Protein AF-U6MBN1-F1 (afdb_monomer_lite)

Structure (mmCIF, N/CA/C/O backbone):
data_AF-U6MBN1-F1
#
_entry.id   AF-U6MBN1-F1
#
loop_
_atom_site.group_PDB
_atom_site.id
_atom_site.type_symbol
_atom_site.label_atom_id
_atom_site.label_alt_id
_atom_site.label_comp_id
_atom_site.label_asym_id
_atom_site.label_entity_id
_atom_site.label_seq_id
_atom_site.pdbx_PDB_ins_code
_atom_site.Cartn_x
_atom_site.Cartn_y
_atom_site.Cartn_z
_atom_site.occupancy
_atom_site.B_iso_or_equiv
_atom_site.auth_seq_id
_atom_site.auth_comp_id
_atom_site.auth_asym_id
_atom_site.auth_atom_id
_atom_site.pdbx_PDB_model_num
ATOM 1 N N . MET A 1 1 ? 5.821 1.221 -15.093 1.00 58.50 1 MET A N 1
ATOM 2 C CA . MET A 1 1 ? 7.217 1.479 -14.683 1.00 58.50 1 MET A CA 1
ATOM 3 C C . MET A 1 1 ? 7.482 2.952 -14.964 1.00 58.50 1 MET A C 1
ATOM 5 O O . MET A 1 1 ? 7.673 3.309 -16.115 1.00 58.50 1 MET A O 1
ATOM 9 N N . CYS A 1 2 ? 7.311 3.817 -13.961 1.00 78.69 2 CYS A N 1
ATOM 10 C CA . CYS A 1 2 ? 7.185 5.271 -14.173 1.00 78.69 2 CYS A CA 1
ATOM 11 C C . CYS A 1 2 ? 8.281 6.089 -13.475 1.00 78.69 2 CYS A C 1
ATOM 13 O O . CYS A 1 2 ? 8.179 7.307 -13.409 1.00 78.69 2 CYS A O 1
ATOM 15 N N . GLU A 1 3 ? 9.301 5.430 -12.926 1.00 83.81 3 GLU A N 1
ATOM 16 C CA . GLU A 1 3 ? 10.424 6.096 -12.270 1.00 83.81 3 GLU A CA 1
ATOM 17 C C . GLU A 1 3 ? 11.498 6.440 -13.320 1.00 83.81 3 GLU A C 1
ATOM 19 O O . GLU A 1 3 ? 12.069 5.518 -13.915 1.00 83.81 3 GLU A O 1
ATOM 24 N N . PRO A 1 4 ? 11.793 7.734 -13.562 1.00 83.00 4 PRO A N 1
ATOM 25 C CA . PRO A 1 4 ? 12.754 8.153 -14.584 1.00 83.00 4 PRO A CA 1
ATOM 26 C C . PRO A 1 4 ? 14.152 7.560 -14.390 1.00 83.00 4 PRO A C 1
ATOM 28 O O . PRO A 1 4 ? 14.862 7.334 -15.368 1.00 83.00 4 PRO A O 1
ATOM 31 N N . ARG A 1 5 ? 14.538 7.275 -13.141 1.00 82.00 5 ARG A N 1
ATOM 32 C CA . ARG A 1 5 ? 15.882 6.795 -12.794 1.00 82.00 5 ARG A CA 1
ATOM 33 C C . ARG A 1 5 ? 16.148 5.326 -13.139 1.00 82.00 5 ARG A C 1
ATOM 35 O O . ARG A 1 5 ? 17.307 4.919 -13.175 1.00 82.00 5 ARG A O 1
ATOM 42 N N . PHE A 1 6 ? 15.113 4.540 -13.456 1.00 84.25 6 PHE A N 1
ATOM 43 C CA . PHE A 1 6 ? 15.335 3.244 -14.113 1.00 84.25 6 PHE A CA 1
ATOM 44 C C . PHE A 1 6 ? 15.834 3.452 -15.546 1.00 84.25 6 PHE A C 1
ATOM 46 O O . PHE A 1 6 ? 16.833 2.868 -15.936 1.00 84.25 6 PHE A O 1
ATOM 53 N N . GLY A 1 7 ? 15.236 4.385 -16.295 1.00 78.94 7 GLY A N 1
ATOM 54 C CA . GLY A 1 7 ? 15.655 4.685 -17.670 1.00 78.94 7 GLY A CA 1
ATOM 55 C C . GLY A 1 7 ? 17.049 5.316 -17.790 1.00 78.94 7 GLY A C 1
ATOM 56 O O . GLY A 1 7 ? 17.665 5.230 -18.849 1.00 78.94 7 GLY A O 1
ATOM 57 N N . THR A 1 8 ? 17.564 5.934 -16.721 1.00 81.12 8 THR A N 1
ATOM 58 C CA . THR A 1 8 ? 18.944 6.450 -16.667 1.00 81.12 8 THR A CA 1
ATOM 59 C C . THR A 1 8 ? 19.965 5.405 -16.208 1.00 81.12 8 THR A C 1
ATOM 61 O O . THR A 1 8 ? 21.156 5.710 -16.175 1.00 81.12 8 THR A O 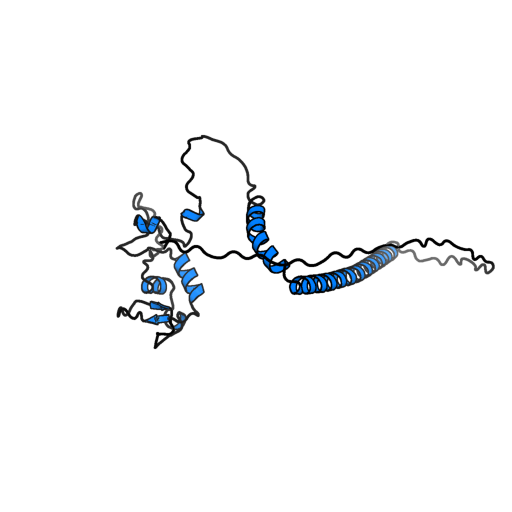1
ATOM 64 N N . GLY A 1 9 ? 19.524 4.194 -15.847 1.00 81.94 9 GLY A N 1
ATOM 65 C CA . GLY A 1 9 ? 20.375 3.118 -15.336 1.00 81.94 9 GLY A CA 1
ATOM 66 C C . GLY A 1 9 ? 20.891 3.342 -13.911 1.00 81.94 9 GLY A C 1
ATOM 67 O O . GLY A 1 9 ? 21.730 2.590 -13.430 1.00 81.94 9 GLY A O 1
ATOM 68 N N . GLU A 1 10 ? 20.413 4.373 -13.212 1.00 83.69 10 GLU A N 1
ATOM 69 C CA . GLU A 1 10 ? 20.908 4.728 -11.878 1.00 83.69 10 GLU A CA 1
ATOM 70 C C . GLU A 1 10 ? 20.421 3.764 -10.789 1.00 83.69 10 GLU A C 1
ATOM 72 O O . GLU A 1 10 ? 21.106 3.532 -9.792 1.00 83.69 10 GLU A O 1
ATOM 77 N N . TYR A 1 11 ? 19.246 3.175 -11.000 1.00 86.31 11 TYR A N 1
ATOM 78 C CA . TYR A 1 11 ? 18.718 2.081 -10.189 1.00 86.31 11 TYR A CA 1
ATOM 79 C C . TYR A 1 11 ? 18.831 0.736 -10.902 1.00 86.31 11 TYR A C 1
ATOM 81 O O . TYR A 1 11 ? 18.017 -0.152 -10.658 1.00 86.31 11 TYR A O 1
ATOM 89 N N . GLU A 1 12 ? 19.803 0.574 -11.798 1.00 86.44 12 GLU A N 1
ATOM 90 C CA . GLU A 1 12 ? 20.011 -0.677 -12.517 1.00 86.44 12 GLU A CA 1
ATOM 91 C C . GLU A 1 12 ? 21.413 -1.234 -12.284 1.00 86.44 12 GLU A C 1
ATOM 93 O O . GLU A 1 12 ? 22.420 -0.534 -12.347 1.00 86.44 12 GLU A O 1
ATOM 98 N N . SER A 1 13 ? 21.481 -2.540 -12.049 1.00 83.50 13 SER A N 1
ATOM 99 C CA . SER A 1 13 ? 22.721 -3.302 -12.008 1.00 83.50 13 SER A CA 1
ATOM 100 C C . SER A 1 13 ? 22.564 -4.492 -12.943 1.00 83.50 13 SER A C 1
ATOM 102 O O . SER A 1 13 ? 21.593 -5.243 -12.874 1.00 83.50 13 SER A O 1
ATOM 104 N N . LYS A 1 14 ? 23.490 -4.623 -13.901 1.00 83.62 14 LYS A N 1
ATOM 105 C CA . LYS A 1 14 ? 23.482 -5.694 -14.919 1.00 83.62 14 LYS A CA 1
ATOM 106 C C . LYS A 1 14 ? 22.140 -5.815 -15.672 1.00 83.62 14 LYS A C 1
ATOM 108 O O . LYS A 1 14 ? 21.725 -6.918 -16.021 1.00 83.62 14 LYS A O 1
ATOM 113 N N . GLY A 1 15 ? 21.464 -4.686 -15.907 1.00 82.88 15 GLY A N 1
ATOM 114 C CA . GLY A 1 15 ? 20.160 -4.632 -16.579 1.00 82.88 15 GLY A CA 1
ATOM 115 C C . GLY A 1 15 ? 18.976 -5.101 -15.725 1.00 82.88 15 GLY A C 1
ATOM 116 O O . GLY A 1 15 ? 17.903 -5.356 -16.266 1.00 82.88 15 GLY A O 1
ATOM 117 N N . LYS A 1 16 ? 19.156 -5.248 -14.406 1.00 86.94 16 LYS A N 1
ATOM 118 C CA . LYS A 1 16 ? 18.086 -5.524 -13.443 1.00 86.94 16 LYS A CA 1
ATOM 119 C C . LYS A 1 16 ? 17.889 -4.331 -12.521 1.00 86.94 16 LYS A C 1
ATOM 121 O O . LYS A 1 16 ? 18.856 -3.726 -12.065 1.00 86.94 16 LYS A O 1
ATOM 126 N N . ALA A 1 17 ? 16.632 -4.033 -12.214 1.00 89.38 17 ALA A N 1
ATOM 127 C CA . ALA A 1 17 ? 16.272 -3.005 -11.250 1.00 89.38 17 ALA A CA 1
ATOM 128 C C . ALA A 1 17 ? 16.772 -3.373 -9.842 1.00 89.38 17 ALA A C 1
ATOM 130 O O . ALA A 1 17 ? 16.553 -4.493 -9.373 1.00 89.38 17 ALA A O 1
ATOM 131 N N . VAL A 1 18 ? 17.417 -2.420 -9.171 1.00 91.75 18 VAL A N 1
ATOM 132 C CA . VAL A 1 18 ? 17.982 -2.565 -7.828 1.00 91.75 18 VAL A CA 1
ATOM 133 C C . VAL A 1 18 ? 17.003 -2.016 -6.794 1.00 91.75 18 VAL A C 1
ATOM 135 O O . VAL A 1 18 ? 16.705 -0.819 -6.780 1.00 91.75 18 VAL A O 1
ATOM 138 N N . LEU A 1 19 ? 16.511 -2.876 -5.905 1.00 92.38 19 LEU A N 1
ATOM 139 C CA . LEU A 1 19 ? 15.592 -2.508 -4.825 1.00 92.38 19 LEU A CA 1
ATOM 140 C C . LEU A 1 19 ? 16.317 -2.456 -3.483 1.00 92.38 19 LEU A C 1
ATOM 142 O O . LEU A 1 19 ? 17.226 -3.242 -3.230 1.00 92.38 19 LEU A O 1
ATOM 146 N N . CYS A 1 20 ? 15.908 -1.542 -2.605 1.00 92.69 20 CYS A N 1
ATOM 147 C CA . CYS A 1 20 ? 16.435 -1.510 -1.244 1.00 92.69 20 CYS A CA 1
ATOM 148 C C . CYS A 1 20 ? 15.901 -2.700 -0.417 1.00 92.69 20 CYS A C 1
ATOM 150 O O . CYS A 1 20 ? 14.724 -3.049 -0.569 1.00 92.69 20 CYS A O 1
ATOM 152 N N . PRO A 1 21 ? 16.698 -3.267 0.512 1.00 93.25 21 PRO A N 1
ATOM 153 C CA . PRO A 1 21 ? 16.268 -4.377 1.370 1.00 93.25 21 PRO A CA 1
ATOM 154 C C . PRO A 1 21 ? 14.959 -4.105 2.124 1.00 93.25 21 PRO A C 1
ATOM 156 O O . PRO A 1 21 ? 14.056 -4.937 2.115 1.00 93.25 21 PRO A O 1
ATOM 159 N N . GLU A 1 22 ? 14.797 -2.900 2.680 1.00 93.12 22 GLU A N 1
ATOM 160 C CA . GLU A 1 22 ? 13.578 -2.505 3.403 1.00 93.12 22 GLU A CA 1
ATOM 161 C C . GLU A 1 22 ? 12.317 -2.538 2.526 1.00 93.12 22 GLU A C 1
ATOM 163 O O . GLU A 1 22 ? 11.223 -2.854 2.998 1.00 93.12 22 GLU A O 1
ATOM 168 N N . LEU A 1 23 ? 12.444 -2.184 1.242 1.00 93.81 23 LEU A N 1
ATOM 169 C CA . LEU A 1 23 ? 11.320 -2.236 0.308 1.00 93.81 23 LEU A CA 1
ATOM 170 C C . LEU A 1 23 ? 10.947 -3.688 0.012 1.00 93.81 23 LEU A C 1
ATOM 172 O O . LEU A 1 23 ? 9.763 -4.019 -0.015 1.00 93.81 23 LEU A O 1
ATOM 176 N N . CYS A 1 24 ? 11.948 -4.546 -0.177 1.00 94.69 24 CYS A N 1
ATOM 177 C CA . CYS A 1 24 ? 11.743 -5.975 -0.381 1.00 94.69 24 CYS A CA 1
ATOM 178 C C . CYS A 1 24 ? 11.052 -6.633 0.808 1.00 94.69 24 CYS A C 1
ATOM 180 O O . CYS A 1 24 ? 10.117 -7.407 0.615 1.00 94.69 24 CYS A O 1
ATOM 182 N N . GLU A 1 25 ? 11.446 -6.280 2.028 1.00 95.62 25 GLU A N 1
ATOM 183 C CA . GLU A 1 25 ? 10.795 -6.765 3.241 1.00 95.62 25 GLU A CA 1
ATOM 184 C C . GLU A 1 25 ? 9.329 -6.323 3.318 1.00 95.62 25 GLU A C 1
ATOM 186 O O . GLU A 1 25 ? 8.441 -7.148 3.546 1.00 95.62 25 GLU A O 1
ATOM 191 N N . LYS A 1 26 ? 9.047 -5.036 3.078 1.00 96.38 26 LYS A N 1
ATOM 192 C CA . LYS A 1 26 ? 7.670 -4.516 3.055 1.00 96.38 26 LYS A CA 1
ATOM 193 C C . LYS A 1 26 ? 6.824 -5.216 1.996 1.00 96.38 26 LYS A C 1
ATOM 195 O O . LYS A 1 26 ? 5.688 -5.595 2.277 1.00 96.38 26 LYS A O 1
ATOM 200 N N . TRP A 1 27 ? 7.378 -5.410 0.802 1.00 95.25 27 TRP A N 1
ATOM 201 C CA . TRP A 1 27 ? 6.680 -6.064 -0.296 1.00 95.25 27 TRP A CA 1
ATOM 202 C C . TRP A 1 27 ? 6.409 -7.543 0.001 1.00 95.25 27 TRP A C 1
ATOM 204 O O . TRP A 1 27 ? 5.272 -7.994 -0.126 1.00 95.25 27 TRP A O 1
ATOM 214 N N . PHE A 1 28 ? 7.410 -8.278 0.486 1.00 95.81 28 PHE A N 1
ATOM 215 C CA . PHE A 1 28 ? 7.247 -9.668 0.904 1.00 95.81 28 PHE A CA 1
ATOM 216 C C . PHE A 1 28 ? 6.185 -9.803 1.999 1.00 95.81 28 PHE A C 1
ATOM 218 O O . PHE A 1 28 ? 5.279 -10.622 1.880 1.00 95.81 28 PHE A O 1
ATOM 225 N N . ASN A 1 29 ? 6.235 -8.959 3.034 1.00 96.62 29 ASN A N 1
ATOM 226 C CA . ASN A 1 29 ? 5.265 -8.991 4.127 1.00 96.62 29 ASN A CA 1
ATOM 227 C C . ASN A 1 29 ? 3.833 -8.693 3.671 1.00 96.62 29 ASN A C 1
ATOM 229 O O . ASN A 1 29 ? 2.898 -9.286 4.211 1.00 96.62 29 ASN A O 1
ATOM 233 N N . ALA A 1 30 ? 3.660 -7.809 2.685 1.00 96.12 30 ALA A N 1
ATOM 234 C CA . ALA A 1 30 ? 2.357 -7.522 2.094 1.00 96.12 30 ALA A CA 1
ATOM 235 C C . ALA A 1 30 ? 1.817 -8.705 1.271 1.00 96.12 30 ALA A C 1
ATOM 237 O O . ALA A 1 30 ? 0.617 -8.956 1.285 1.00 96.12 30 ALA A O 1
ATOM 238 N N . CYS A 1 31 ? 2.693 -9.450 0.589 1.00 95.19 31 CYS A N 1
ATOM 239 C CA . CYS A 1 31 ? 2.311 -10.517 -0.341 1.00 95.19 31 CYS A CA 1
ATOM 240 C C . CYS A 1 31 ? 2.476 -11.944 0.212 1.00 95.19 31 CYS A C 1
ATOM 242 O O . CYS A 1 31 ? 2.214 -12.906 -0.501 1.00 95.19 31 CYS A O 1
ATOM 244 N N . LYS A 1 32 ? 2.911 -12.132 1.461 1.00 95.31 32 LYS A N 1
ATOM 245 C CA . LYS A 1 32 ? 3.247 -13.459 2.020 1.00 95.31 32 LYS A CA 1
ATOM 246 C C . LYS A 1 32 ? 2.090 -14.470 2.042 1.00 95.31 32 LYS A C 1
ATOM 248 O O . LYS A 1 32 ? 2.335 -15.678 2.037 1.00 95.31 32 LYS A O 1
ATOM 253 N N . GLU A 1 33 ? 0.851 -13.983 2.092 1.00 95.44 33 GLU A N 1
ATOM 254 C CA . GLU A 1 33 ? -0.362 -14.813 2.070 1.00 95.44 33 GLU A CA 1
ATOM 255 C C . GLU A 1 33 ? -0.905 -15.031 0.649 1.00 95.44 33 GLU A C 1
ATOM 257 O O . GLU A 1 33 ? -1.804 -15.850 0.460 1.00 95.44 33 GLU A O 1
ATOM 262 N N . GLU A 1 34 ? -0.353 -14.333 -0.347 1.00 95.12 34 GLU A N 1
ATOM 263 C CA . GLU A 1 34 ? -0.768 -14.459 -1.741 1.00 95.12 34 GLU A CA 1
ATOM 264 C C . GLU A 1 34 ? -0.257 -15.756 -2.368 1.00 95.12 34 GLU A C 1
ATOM 266 O O . GLU A 1 34 ? 0.755 -16.340 -1.960 1.00 95.12 34 GLU A O 1
ATOM 271 N N . PHE A 1 35 ? -0.977 -16.211 -3.390 1.00 94.75 35 PHE A N 1
ATOM 272 C CA . PHE A 1 35 ? -0.629 -17.411 -4.136 1.00 94.75 35 PHE A CA 1
ATOM 273 C C . PHE A 1 35 ? 0.273 -17.067 -5.322 1.00 94.75 35 PHE A C 1
ATOM 275 O O . PHE A 1 35 ? -0.030 -16.198 -6.140 1.00 94.75 35 PHE A O 1
ATOM 282 N N . VAL A 1 36 ? 1.380 -17.794 -5.434 1.00 92.94 36 VAL A N 1
ATOM 283 C CA . VAL A 1 36 ? 2.354 -17.672 -6.519 1.00 92.94 36 VAL A CA 1
ATOM 284 C C . VAL A 1 36 ? 2.481 -18.988 -7.273 1.00 92.94 36 VAL A C 1
ATOM 286 O O . VAL A 1 36 ? 2.207 -20.067 -6.743 1.00 92.94 36 VAL A O 1
ATOM 289 N N . SER A 1 37 ? 2.899 -18.885 -8.527 1.00 91.00 37 SER A N 1
ATOM 290 C CA . SER A 1 37 ? 3.190 -20.014 -9.403 1.00 91.00 37 SER A CA 1
ATOM 291 C C . SER A 1 37 ? 4.592 -19.869 -9.990 1.00 91.00 37 SER A C 1
ATOM 293 O O . SER A 1 37 ? 5.154 -18.770 -10.051 1.00 91.00 37 SER A O 1
ATOM 295 N N . ALA A 1 38 ? 5.186 -20.993 -10.389 1.00 84.44 38 ALA A N 1
ATOM 296 C CA . ALA A 1 38 ? 6.434 -20.964 -11.138 1.00 84.44 38 ALA A CA 1
ATOM 297 C C . ALA A 1 38 ? 6.190 -20.272 -12.485 1.00 84.44 38 ALA A C 1
ATOM 299 O O . ALA A 1 38 ? 5.204 -20.567 -13.163 1.00 84.44 38 ALA A O 1
ATOM 300 N N . SER A 1 39 ? 7.085 -19.361 -12.868 1.00 78.50 39 SER A N 1
ATOM 301 C CA . SER A 1 39 ? 6.924 -18.595 -14.099 1.00 78.50 39 SER A CA 1
ATOM 302 C C . SER A 1 39 ? 6.829 -19.529 -15.316 1.00 78.50 39 SER A C 1
ATOM 304 O O . SER A 1 39 ? 7.684 -20.409 -15.483 1.00 78.50 39 SER A O 1
ATOM 306 N N . PRO A 1 40 ? 5.854 -19.314 -16.220 1.00 66.81 40 PRO A N 1
ATOM 307 C CA . PRO A 1 40 ? 5.702 -20.114 -17.437 1.00 66.81 40 PRO A CA 1
ATOM 308 C C . PRO A 1 40 ? 6.902 -19.991 -18.390 1.00 66.81 40 PRO A C 1
ATOM 310 O O . PRO A 1 40 ? 7.079 -20.828 -19.271 1.00 66.81 40 PRO A O 1
ATOM 313 N N . SER A 1 41 ? 7.773 -18.997 -18.185 1.00 63.22 41 SER A N 1
ATOM 314 C CA . SER A 1 41 ? 8.981 -18.739 -18.980 1.00 63.22 41 SER A CA 1
ATOM 315 C C . SER A 1 41 ? 10.111 -19.768 -18.784 1.00 63.22 41 SER A C 1
ATOM 317 O O . SER A 1 41 ? 11.220 -19.559 -19.271 1.00 63.22 41 SER A O 1
ATOM 319 N N . GLY A 1 42 ? 9.878 -20.864 -18.051 1.00 58.22 42 GLY A N 1
ATOM 320 C CA . GLY A 1 42 ? 10.815 -21.991 -17.926 1.00 58.22 42 GLY A CA 1
ATOM 321 C C . GLY A 1 42 ? 12.066 -21.716 -17.083 1.00 58.22 42 GLY A C 1
ATOM 322 O O . GLY A 1 42 ? 12.921 -22.587 -16.940 1.00 58.22 42 GLY A O 1
ATOM 323 N N . SER A 1 43 ? 12.183 -20.526 -16.494 1.00 64.38 43 SER A N 1
ATOM 324 C CA . SER A 1 43 ? 13.225 -20.230 -15.514 1.00 64.38 43 SER A CA 1
ATOM 325 C C . SER A 1 43 ? 12.788 -20.781 -14.162 1.00 64.38 43 SER A C 1
ATOM 327 O O . SER A 1 43 ? 11.857 -20.257 -13.558 1.00 64.38 43 SER A O 1
ATOM 329 N N . SER A 1 44 ? 13.481 -21.809 -13.666 1.00 59.66 44 SER A N 1
ATOM 330 C CA . SER A 1 44 ? 13.197 -22.478 -12.382 1.00 59.66 44 SER A CA 1
ATOM 331 C C . SER A 1 44 ? 13.206 -21.553 -11.159 1.00 59.66 44 SER A C 1
ATOM 333 O O . SER A 1 44 ? 12.830 -21.969 -10.070 1.00 59.66 44 SER A O 1
ATOM 335 N N . SER A 1 45 ? 13.673 -20.319 -11.333 1.00 65.88 45 SER A N 1
ATOM 336 C CA . SER A 1 45 ? 13.884 -19.340 -10.270 1.00 65.88 45 SER A CA 1
ATOM 337 C C . SER A 1 45 ? 13.025 -18.086 -10.428 1.00 65.88 45 SER A C 1
ATOM 339 O O . SER A 1 45 ? 13.215 -17.147 -9.667 1.00 65.88 45 SER A O 1
ATOM 341 N N . ALA A 1 46 ? 12.139 -18.027 -11.426 1.00 81.38 46 ALA A N 1
ATOM 342 C CA . ALA A 1 46 ? 11.256 -16.886 -11.628 1.00 81.38 46 ALA A CA 1
ATOM 343 C C . ALA A 1 46 ? 9.875 -17.190 -11.037 1.00 81.38 46 ALA A C 1
ATOM 345 O O . ALA A 1 46 ? 9.257 -18.196 -11.394 1.00 81.38 46 ALA A O 1
ATOM 346 N N . LEU A 1 47 ? 9.394 -16.323 -10.147 1.00 86.75 47 LEU A N 1
ATOM 347 C CA . LEU A 1 47 ? 8.048 -16.409 -9.584 1.00 86.75 47 LEU A CA 1
ATOM 348 C C . LEU A 1 47 ? 7.121 -15.412 -10.268 1.00 86.75 47 LEU A C 1
ATOM 350 O O . LEU A 1 47 ? 7.516 -14.292 -10.590 1.00 86.75 47 LEU A O 1
ATOM 354 N N . THR A 1 48 ? 5.873 -15.821 -10.463 1.00 89.94 48 THR A N 1
ATOM 355 C CA . THR A 1 48 ? 4.786 -14.938 -10.890 1.00 89.94 48 THR A CA 1
ATOM 356 C C . THR A 1 48 ? 3.590 -15.137 -9.974 1.00 89.94 48 THR A C 1
ATOM 358 O O . THR A 1 48 ? 3.387 -16.222 -9.419 1.00 89.94 48 THR A O 1
ATOM 361 N N . PHE A 1 49 ? 2.782 -14.093 -9.802 1.00 90.88 49 PHE A N 1
ATOM 362 C CA . PHE A 1 49 ? 1.505 -14.245 -9.113 1.00 90.88 49 PHE A CA 1
ATOM 363 C C . PHE A 1 49 ? 0.631 -15.258 -9.857 1.00 90.88 49 PHE A C 1
ATOM 365 O O . PHE A 1 49 ? 0.745 -15.418 -11.073 1.00 90.88 49 PHE A O 1
ATOM 372 N N . CYS A 1 50 ? -0.159 -16.011 -9.099 1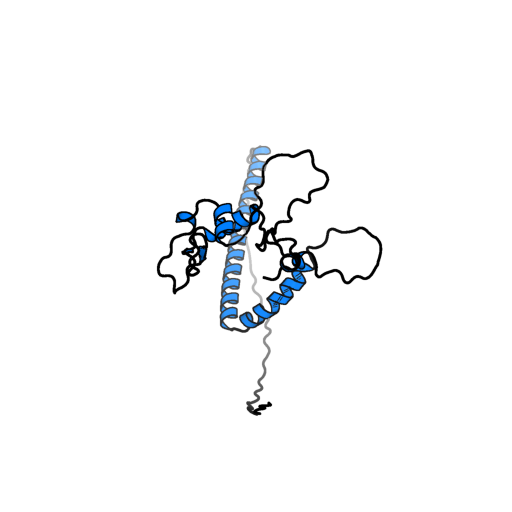.00 91.56 50 CYS A N 1
ATOM 373 C CA . CYS A 1 50 ? -1.071 -16.994 -9.662 1.00 91.56 50 CYS A CA 1
ATOM 374 C C . CYS A 1 50 ? -2.132 -16.276 -10.510 1.00 91.56 50 CYS A C 1
ATOM 376 O O . CYS A 1 50 ? -2.803 -15.371 -10.019 1.00 91.56 50 CYS A O 1
ATOM 378 N N . GLU A 1 51 ? -2.273 -16.685 -11.767 1.00 88.94 51 GLU A N 1
ATOM 379 C CA . GLU A 1 51 ? -3.355 -16.255 -12.656 1.00 88.94 51 GLU A CA 1
ATOM 380 C C . GLU A 1 51 ? -4.349 -17.411 -12.833 1.00 88.94 51 GLU A C 1
ATOM 382 O O . GLU A 1 51 ? -4.033 -18.560 -12.522 1.00 88.94 51 GLU A O 1
ATOM 387 N N . ASP A 1 52 ? -5.532 -17.145 -13.390 1.00 87.69 52 ASP A N 1
ATOM 388 C CA . ASP A 1 52 ? -6.555 -18.180 -13.619 1.00 87.69 52 ASP A CA 1
ATOM 389 C C . ASP A 1 52 ? -6.068 -19.319 -14.540 1.00 87.69 52 ASP A C 1
ATOM 391 O O . ASP A 1 52 ? -6.612 -20.424 -14.529 1.00 87.69 52 ASP A O 1
ATOM 395 N N . SER A 1 53 ? -5.023 -19.070 -15.337 1.00 86.44 53 SER A N 1
ATOM 396 C CA . SER A 1 53 ? -4.369 -20.067 -16.192 1.00 86.44 53 SER A CA 1
ATOM 397 C C . SER A 1 53 ? -3.293 -20.903 -15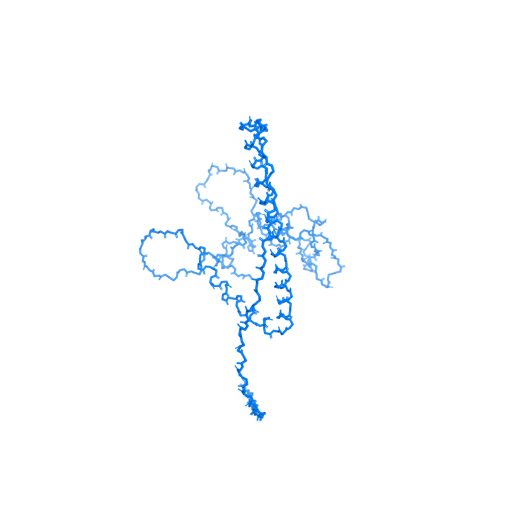.488 1.00 86.44 53 SER A C 1
ATOM 399 O O . SER A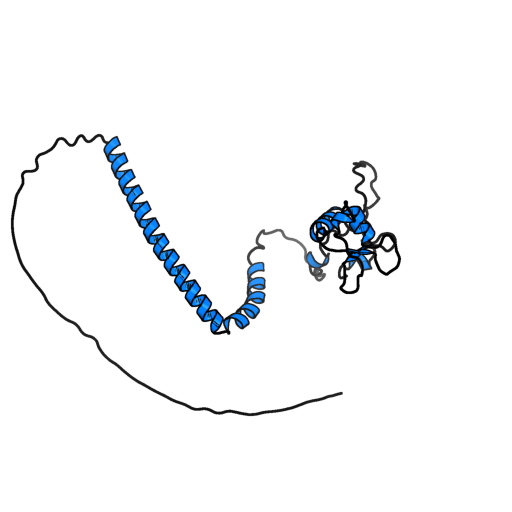 1 53 ? -2.757 -21.836 -16.091 1.00 86.44 53 SER A O 1
ATOM 401 N N . SER A 1 54 ? -2.937 -20.586 -14.243 1.00 88.50 54 SER A N 1
ATOM 402 C CA . SER A 1 54 ? -1.897 -21.299 -13.503 1.00 88.50 54 SER A CA 1
ATOM 403 C C . SER A 1 54 ? -2.434 -22.616 -12.938 1.00 88.50 54 SER A C 1
ATOM 405 O O . SER A 1 54 ? -3.344 -22.649 -12.118 1.00 88.50 54 SER A O 1
ATOM 407 N N . LEU A 1 55 ? -1.830 -23.734 -13.350 1.00 86.50 55 LEU A N 1
ATOM 408 C CA . LEU A 1 55 ? -2.256 -25.076 -12.925 1.00 86.50 55 LEU A CA 1
ATOM 409 C C . LEU A 1 55 ? -1.859 -25.417 -11.481 1.00 86.50 55 LEU A C 1
ATOM 411 O O . LEU A 1 55 ? -2.486 -26.265 -10.851 1.00 86.50 55 LEU A O 1
ATOM 415 N N . ILE A 1 56 ? -0.785 -24.806 -10.974 1.00 89.00 56 ILE A N 1
ATOM 416 C CA . ILE A 1 56 ? -0.229 -25.081 -9.648 1.00 89.00 56 ILE A CA 1
ATOM 417 C C . ILE A 1 56 ? 0.094 -23.751 -8.987 1.00 89.00 56 ILE A C 1
ATOM 419 O O . ILE A 1 56 ? 0.952 -23.009 -9.467 1.00 89.00 56 ILE A O 1
ATOM 423 N N . CYS A 1 57 ? -0.572 -23.486 -7.867 1.00 93.06 57 CYS A N 1
ATOM 424 C CA . CYS A 1 57 ? -0.342 -22.296 -7.069 1.00 93.06 57 CYS A CA 1
ATOM 425 C C . CYS A 1 57 ? -0.121 -22.672 -5.609 1.00 93.06 57 CYS A C 1
ATOM 427 O O . CYS A 1 57 ? -0.865 -23.459 -5.023 1.00 93.06 57 CYS A O 1
ATOM 429 N N . SER A 1 58 ? 0.918 -22.097 -5.024 1.00 93.25 58 SER A N 1
ATOM 430 C CA . SER A 1 58 ? 1.294 -22.284 -3.628 1.00 93.25 58 SER A CA 1
ATOM 431 C C . SER A 1 58 ? 1.398 -20.928 -2.950 1.00 93.25 58 SER A C 1
ATOM 433 O O . SER A 1 58 ? 1.706 -19.926 -3.592 1.00 93.25 58 SER A O 1
ATOM 435 N N . ARG A 1 59 ? 1.128 -20.877 -1.643 1.00 94.69 59 ARG A N 1
ATOM 436 C CA . ARG A 1 59 ? 1.304 -19.638 -0.877 1.00 94.69 59 ARG A CA 1
ATOM 437 C C . ARG A 1 59 ? 2.762 -19.204 -0.901 1.00 94.69 59 ARG A C 1
ATOM 439 O O . ARG A 1 59 ? 3.646 -20.039 -0.711 1.00 94.69 59 ARG A O 1
ATOM 446 N N . LEU A 1 60 ? 2.998 -17.904 -1.051 1.00 93.19 60 LEU A N 1
ATOM 447 C CA . LEU A 1 60 ? 4.345 -17.344 -1.114 1.00 93.19 60 LEU A CA 1
ATOM 448 C C . LEU A 1 60 ? 5.179 -17.710 0.120 1.00 93.19 60 LEU A C 1
ATOM 450 O O . LEU A 1 60 ? 6.308 -18.166 -0.026 1.00 93.19 60 LEU A O 1
ATOM 454 N N . SER A 1 61 ? 4.599 -17.597 1.316 1.00 93.81 61 SER A N 1
ATOM 455 C CA . SER A 1 61 ? 5.235 -17.981 2.587 1.00 93.81 61 SER A CA 1
ATOM 456 C C . SER A 1 61 ? 5.601 -19.466 2.700 1.00 93.81 61 SER A C 1
ATOM 458 O O . SER A 1 61 ? 6.491 -19.819 3.469 1.00 93.81 61 SER A O 1
ATOM 460 N N . ALA A 1 62 ? 4.930 -20.347 1.951 1.00 92.38 62 ALA A N 1
ATOM 461 C CA . ALA A 1 62 ? 5.264 -21.770 1.908 1.00 92.38 62 ALA A CA 1
ATOM 462 C C . ALA A 1 62 ? 6.410 -22.062 0.927 1.00 92.38 62 ALA A C 1
ATOM 464 O O . ALA A 1 62 ? 7.132 -23.043 1.098 1.00 92.38 62 ALA A O 1
ATOM 465 N N . THR A 1 63 ? 6.571 -21.226 -0.102 1.00 89.38 63 THR A N 1
ATOM 466 C CA . THR A 1 63 ? 7.623 -21.364 -1.115 1.00 89.38 63 THR A CA 1
ATOM 467 C C . THR A 1 63 ? 8.915 -20.665 -0.693 1.00 89.38 63 THR A C 1
ATOM 469 O O . THR A 1 63 ? 9.995 -21.209 -0.909 1.00 89.38 63 THR A O 1
ATOM 472 N N . LEU A 1 64 ? 8.818 -19.480 -0.083 1.00 91.56 64 LEU A N 1
ATOM 473 C CA . LEU A 1 64 ? 9.950 -18.645 0.311 1.00 91.56 64 LEU A CA 1
ATOM 474 C C . LEU A 1 64 ? 9.839 -18.195 1.764 1.00 91.56 64 LEU A C 1
ATOM 476 O O . LEU A 1 64 ? 8.804 -17.695 2.196 1.00 91.56 64 LEU A O 1
ATOM 480 N N . GLY A 1 65 ? 10.947 -18.326 2.495 1.00 90.12 65 GLY A N 1
ATOM 481 C CA . GLY A 1 65 ? 11.064 -17.868 3.881 1.00 90.12 65 GLY A CA 1
ATOM 482 C C . GLY A 1 65 ? 11.740 -16.506 4.047 1.00 90.12 65 GLY A C 1
ATOM 483 O O . GLY A 1 65 ? 11.803 -16.011 5.167 1.00 90.12 65 GLY A O 1
ATOM 484 N N . ASP A 1 66 ? 12.264 -15.915 2.969 1.00 93.25 66 ASP A N 1
ATOM 485 C CA . ASP A 1 66 ? 13.080 -14.701 3.037 1.00 93.25 66 ASP A CA 1
ATOM 486 C C . ASP A 1 66 ? 12.717 -13.675 1.950 1.00 93.25 66 ASP A C 1
ATOM 488 O O . ASP A 1 66 ? 12.544 -14.008 0.773 1.00 93.25 66 ASP A O 1
ATOM 492 N N . SER A 1 67 ? 12.669 -12.406 2.352 1.00 94.44 67 SER A N 1
ATOM 493 C CA . SER A 1 67 ? 12.300 -11.261 1.518 1.00 94.44 67 SER A CA 1
ATOM 494 C C . SER A 1 67 ? 13.313 -10.957 0.410 1.00 94.44 67 SER A C 1
ATOM 496 O O . SER A 1 67 ? 12.927 -10.573 -0.698 1.00 94.44 67 SER A O 1
ATOM 498 N N . ILE A 1 68 ? 14.605 -11.186 0.661 1.00 93.38 68 ILE A N 1
ATOM 499 C CA . ILE A 1 68 ? 15.666 -10.960 -0.329 1.00 93.38 68 ILE A CA 1
ATOM 500 C C . ILE A 1 68 ? 15.556 -11.993 -1.448 1.00 93.38 68 ILE A C 1
ATOM 502 O O . ILE A 1 68 ? 15.602 -11.654 -2.635 1.00 93.38 68 ILE A O 1
ATOM 506 N N . SER A 1 69 ? 15.352 -13.259 -1.070 1.00 92.50 69 SER A N 1
ATOM 507 C CA . SER A 1 69 ? 15.123 -14.346 -2.023 1.00 92.50 69 SER A CA 1
ATOM 508 C C . SER A 1 69 ? 13.887 -14.090 -2.891 1.00 92.50 69 SER A C 1
ATOM 510 O O . SER A 1 69 ? 13.946 -14.292 -4.104 1.00 92.50 69 SER A O 1
ATOM 512 N N . PHE A 1 70 ? 12.817 -13.549 -2.302 1.00 93.25 70 PHE A N 1
ATOM 513 C CA . PHE A 1 70 ? 11.604 -13.160 -3.014 1.00 93.25 70 PHE A CA 1
ATOM 514 C C . PHE A 1 70 ? 11.876 -12.102 -4.082 1.00 93.25 70 PHE A C 1
ATOM 516 O O . PHE A 1 70 ? 11.599 -12.344 -5.254 1.00 93.25 70 PHE A O 1
ATOM 523 N N . CYS A 1 71 ? 12.498 -10.978 -3.726 1.00 93.00 71 CYS A N 1
ATOM 524 C CA . CYS A 1 71 ? 12.832 -9.943 -4.705 1.00 93.00 71 CYS A CA 1
ATOM 525 C C . CYS A 1 71 ? 13.722 -10.463 -5.844 1.00 93.00 71 CYS A C 1
ATOM 527 O O . CYS A 1 71 ? 13.479 -10.143 -7.009 1.00 93.00 71 CYS A O 1
ATOM 529 N N . ARG A 1 72 ? 14.704 -11.322 -5.532 1.00 92.00 72 ARG A N 1
ATOM 530 C CA . ARG A 1 72 ? 15.567 -11.961 -6.540 1.00 92.00 72 ARG A CA 1
ATOM 531 C C . ARG A 1 72 ? 14.784 -12.851 -7.502 1.00 92.00 72 ARG A C 1
ATOM 533 O O . ARG A 1 72 ? 15.039 -12.808 -8.706 1.00 92.00 72 ARG A O 1
ATOM 540 N N . GLN A 1 73 ? 13.820 -13.618 -6.995 1.00 91.56 73 GLN A N 1
ATOM 541 C CA . GLN A 1 73 ? 12.963 -14.481 -7.815 1.00 91.56 73 GLN A CA 1
ATOM 542 C C . GLN A 1 73 ? 11.919 -13.704 -8.620 1.00 91.56 73 GLN A C 1
ATOM 544 O O . GLN A 1 73 ? 11.533 -14.133 -9.703 1.00 91.56 73 GLN A O 1
ATOM 549 N N . MET A 1 74 ? 11.521 -12.525 -8.145 1.00 90.25 74 MET A N 1
ATOM 550 C CA . MET A 1 74 ? 10.698 -11.582 -8.906 1.00 90.25 74 MET A CA 1
ATOM 551 C C . MET A 1 74 ? 11.499 -10.816 -9.977 1.00 90.25 74 MET A C 1
ATOM 553 O O . MET A 1 74 ? 10.926 -10.031 -10.727 1.00 90.25 74 MET A O 1
ATOM 557 N N . GLY A 1 75 ? 12.815 -11.044 -10.077 1.00 90.19 75 GLY A N 1
ATOM 558 C CA . GLY A 1 75 ? 13.677 -10.478 -11.118 1.00 90.19 75 GLY A CA 1
ATOM 559 C C . GLY A 1 75 ? 14.456 -9.223 -10.718 1.00 90.19 75 GLY A C 1
ATOM 560 O O . GLY A 1 75 ? 15.119 -8.634 -11.572 1.00 90.19 75 GLY A O 1
ATOM 561 N N . TYR A 1 76 ? 14.428 -8.835 -9.443 1.00 91.50 76 TYR A N 1
ATOM 562 C CA . TYR A 1 76 ? 15.118 -7.651 -8.928 1.00 91.50 76 TYR A CA 1
ATOM 563 C C . TYR A 1 76 ? 16.473 -8.000 -8.308 1.00 91.50 76 TYR A C 1
ATOM 565 O O . TYR A 1 76 ? 16.681 -9.095 -7.788 1.00 91.50 76 TYR A O 1
ATOM 573 N N . GLU A 1 77 ? 17.414 -7.061 -8.343 1.00 92.31 77 GLU A N 1
ATOM 574 C CA . GLU A 1 77 ? 18.667 -7.170 -7.596 1.00 92.31 77 GLU A CA 1
ATOM 575 C C . GLU A 1 77 ? 18.524 -6.423 -6.266 1.00 92.31 77 GLU A C 1
ATOM 577 O O . GLU A 1 77 ? 17.879 -5.379 -6.189 1.00 92.31 77 GLU A O 1
ATOM 582 N N . VAL A 1 78 ? 19.085 -6.976 -5.196 1.00 92.56 78 VAL A N 1
ATOM 583 C CA . VAL A 1 78 ? 19.041 -6.363 -3.865 1.00 92.56 78 VAL A CA 1
ATOM 584 C C . VAL A 1 78 ? 20.475 -6.295 -3.363 1.00 92.56 78 VAL A C 1
ATOM 586 O O . VAL A 1 78 ? 21.127 -7.349 -3.334 1.00 92.56 78 VAL A O 1
ATOM 589 N N . PRO A 1 79 ? 20.987 -5.098 -3.021 1.00 88.75 79 PRO A N 1
ATOM 590 C CA . PRO A 1 79 ? 22.313 -4.971 -2.452 1.00 88.75 79 PRO A CA 1
ATOM 591 C C . PRO A 1 79 ? 22.298 -5.655 -1.087 1.00 88.75 79 PRO A C 1
ATOM 593 O O . PRO A 1 79 ? 21.419 -5.395 -0.264 1.00 88.75 79 PRO A O 1
ATOM 596 N N . GLU A 1 80 ? 23.242 -6.563 -0.865 1.00 80.12 80 GLU A N 1
ATOM 597 C CA . GLU A 1 80 ? 23.434 -7.144 0.457 1.00 80.12 80 GLU A CA 1
ATOM 598 C C . GLU A 1 80 ? 24.048 -6.052 1.331 1.00 80.12 80 GLU A C 1
ATOM 600 O O . GLU A 1 80 ? 25.073 -5.461 0.980 1.00 80.12 80 GLU A O 1
ATOM 605 N N . ASP A 1 81 ? 23.362 -5.711 2.421 1.00 66.69 81 ASP A N 1
ATOM 606 C CA . ASP A 1 81 ? 23.911 -4.819 3.432 1.00 66.69 81 ASP A CA 1
ATOM 607 C C . ASP A 1 81 ? 24.959 -5.638 4.183 1.00 66.69 81 ASP A C 1
ATOM 609 O O . ASP A 1 81 ? 24.689 -6.257 5.213 1.00 66.69 81 ASP A O 1
ATOM 613 N N . ASP A 1 82 ? 26.152 -5.739 3.597 1.00 54.81 82 ASP A N 1
ATOM 614 C CA . ASP A 1 82 ? 27.328 -6.172 4.327 1.00 54.81 82 ASP A CA 1
ATOM 615 C C . ASP A 1 82 ? 27.452 -5.193 5.495 1.00 54.81 82 ASP A C 1
ATOM 617 O O . ASP A 1 82 ? 27.951 -4.077 5.338 1.00 54.81 82 ASP A O 1
ATOM 621 N N . GLY A 1 83 ? 26.975 -5.602 6.675 1.00 48.97 83 GLY A N 1
ATOM 622 C CA . GLY A 1 83 ? 27.033 -4.872 7.946 1.00 48.97 83 GLY A CA 1
ATOM 623 C C . GLY A 1 83 ? 28.459 -4.563 8.426 1.00 48.97 83 GLY A C 1
ATOM 624 O O . GLY A 1 83 ? 28.697 -4.334 9.610 1.00 48.97 83 GLY A O 1
ATOM 625 N N . GLY A 1 84 ? 29.430 -4.561 7.518 1.00 42.53 84 GLY A N 1
ATOM 626 C CA . GLY A 1 84 ? 30.720 -3.941 7.673 1.00 42.53 84 GLY A CA 1
ATOM 627 C C . GLY A 1 84 ? 30.563 -2.430 7.632 1.00 42.53 84 GLY A C 1
ATOM 628 O O . GLY A 1 84 ? 30.397 -1.806 6.583 1.00 42.53 84 GLY A O 1
ATOM 629 N N . VAL A 1 85 ? 30.711 -1.824 8.802 1.00 44.03 85 VAL A N 1
ATOM 630 C CA . VAL A 1 85 ? 31.181 -0.451 8.949 1.00 44.03 85 VAL A CA 1
ATOM 631 C C . VAL A 1 85 ? 32.565 -0.361 8.287 1.00 44.03 85 VAL A C 1
ATOM 633 O O . VAL A 1 85 ? 33.595 -0.397 8.953 1.00 44.03 85 VAL A O 1
ATOM 636 N N . SER A 1 86 ? 32.622 -0.278 6.959 1.00 41.09 86 SER A N 1
ATOM 637 C CA . SER A 1 86 ? 33.842 0.068 6.238 1.00 41.09 86 SER A CA 1
ATOM 638 C C . SER A 1 86 ? 34.046 1.572 6.372 1.00 41.09 86 SER A C 1
ATOM 640 O O . SER A 1 86 ? 33.767 2.360 5.469 1.00 41.09 86 SER A O 1
ATOM 642 N N . LEU A 1 87 ? 34.555 1.967 7.543 1.00 46.03 87 LEU A N 1
ATOM 643 C CA . LEU A 1 87 ? 35.407 3.141 7.681 1.00 46.03 87 LEU A CA 1
ATOM 644 C C . LEU A 1 87 ? 36.588 2.951 6.714 1.00 46.03 87 LEU A C 1
ATOM 646 O O . LEU A 1 87 ? 37.595 2.343 7.062 1.00 46.03 87 LEU A O 1
ATOM 650 N N . GLY A 1 88 ? 36.450 3.418 5.477 1.00 42.94 88 GLY A N 1
ATOM 651 C CA . GLY A 1 88 ? 37.558 3.417 4.525 1.00 42.94 88 GLY A CA 1
ATOM 652 C C . GLY A 1 88 ? 37.171 3.027 3.111 1.00 42.94 88 GLY A C 1
ATOM 653 O O . GLY A 1 88 ? 37.569 1.973 2.639 1.00 42.94 88 GLY A O 1
ATOM 654 N N . SER A 1 89 ? 36.454 3.905 2.412 1.00 39.59 89 SER A N 1
ATOM 655 C CA . SER A 1 89 ? 36.813 4.246 1.032 1.00 39.59 89 SER A CA 1
ATOM 656 C C . SER A 1 89 ? 36.030 5.482 0.603 1.00 39.59 89 SER A C 1
ATOM 658 O O . SER A 1 89 ? 34.865 5.413 0.217 1.00 39.59 89 SER A O 1
ATOM 660 N N . PHE A 1 90 ? 36.668 6.647 0.706 1.00 42.91 90 PHE A N 1
ATOM 661 C CA . PHE A 1 90 ? 36.219 7.845 0.009 1.00 42.91 90 PHE A CA 1
ATOM 662 C C . PHE A 1 90 ? 36.286 7.556 -1.500 1.00 42.91 90 PHE A C 1
ATOM 664 O O . PHE A 1 90 ? 37.374 7.572 -2.068 1.00 42.91 90 PHE A O 1
ATOM 671 N N . GLY A 1 91 ? 35.148 7.267 -2.144 1.00 42.50 91 GLY A N 1
ATOM 672 C CA . GLY A 1 91 ? 35.050 7.335 -3.610 1.00 42.50 91 GLY A CA 1
ATOM 673 C C . GLY A 1 91 ? 34.242 6.267 -4.350 1.00 42.50 91 GLY A C 1
ATOM 674 O O . GLY A 1 91 ? 34.072 6.422 -5.554 1.00 42.50 91 GLY A O 1
ATOM 675 N N . GLN A 1 92 ? 33.712 5.223 -3.705 1.00 41.47 92 GLN A N 1
ATOM 676 C CA . GLN A 1 92 ? 32.747 4.334 -4.371 1.00 41.47 92 GLN A CA 1
ATOM 677 C C . GLN A 1 92 ? 31.341 4.652 -3.869 1.00 41.47 92 GLN A C 1
ATOM 679 O O . GLN A 1 92 ? 30.977 4.294 -2.750 1.00 41.47 92 GLN A O 1
ATOM 684 N N . SER A 1 93 ? 30.570 5.379 -4.689 1.00 48.75 93 SER A N 1
ATOM 685 C CA . SER A 1 93 ? 29.127 5.543 -4.498 1.00 48.75 93 SER A CA 1
ATOM 686 C C . SER A 1 93 ? 28.519 4.170 -4.255 1.00 48.75 93 SER A C 1
ATOM 688 O O . SER A 1 93 ? 28.549 3.320 -5.146 1.00 48.75 93 SER A O 1
ATOM 690 N N . ARG A 1 94 ? 27.975 3.946 -3.053 1.00 56.12 94 ARG A N 1
ATOM 691 C CA . ARG A 1 94 ? 27.083 2.809 -2.811 1.00 56.12 94 ARG A CA 1
ATOM 692 C C . ARG A 1 94 ? 26.034 2.803 -3.930 1.00 56.12 94 ARG A C 1
ATOM 694 O O . ARG A 1 94 ? 25.538 3.887 -4.255 1.00 56.12 94 ARG A O 1
ATOM 701 N N . PRO A 1 95 ? 25.717 1.643 -4.532 1.00 61.84 95 PRO A N 1
ATOM 702 C CA . PRO A 1 95 ? 24.696 1.585 -5.563 1.00 61.84 95 PRO A CA 1
ATOM 703 C C . PRO A 1 95 ? 23.410 2.170 -4.987 1.00 61.84 95 PRO A C 1
ATOM 705 O O . PRO A 1 95 ? 22.925 1.744 -3.936 1.00 61.84 95 PRO A O 1
ATOM 708 N N . SER A 1 96 ? 22.903 3.207 -5.645 1.00 81.12 96 SER A N 1
ATOM 709 C CA . SER A 1 96 ? 21.598 3.765 -5.347 1.00 81.12 96 SER A CA 1
ATOM 710 C C . SER A 1 96 ? 20.573 2.647 -5.518 1.00 81.12 96 SER A C 1
ATOM 712 O O . SER A 1 96 ? 20.540 1.984 -6.550 1.00 81.12 96 SER A O 1
ATOM 714 N N . CYS A 1 97 ? 19.768 2.400 -4.487 1.00 88.69 97 CYS A N 1
ATOM 715 C CA . CYS A 1 97 ? 18.680 1.430 -4.525 1.00 88.69 97 CYS A CA 1
ATOM 716 C C . CYS A 1 97 ? 17.339 2.166 -4.520 1.00 88.69 97 CYS A C 1
ATOM 718 O O . CYS A 1 97 ? 17.216 3.262 -3.962 1.00 88.69 97 CYS A O 1
ATOM 720 N N . PHE A 1 98 ? 16.331 1.578 -5.157 1.00 91.00 98 PHE A N 1
ATOM 721 C CA . PHE A 1 98 ? 14.987 2.137 -5.171 1.00 91.00 98 PHE A CA 1
ATOM 722 C C . PHE A 1 98 ? 14.224 1.732 -3.903 1.00 91.00 98 PHE A C 1
ATOM 724 O O . PHE A 1 98 ? 14.117 0.548 -3.578 1.00 91.00 98 PHE A O 1
ATOM 731 N N . ASN A 1 99 ? 13.678 2.717 -3.187 1.00 89.69 99 ASN A N 1
ATOM 732 C CA . ASN A 1 99 ? 12.987 2.534 -1.905 1.00 89.69 99 ASN A CA 1
ATOM 733 C C . ASN A 1 99 ? 11.449 2.543 -2.020 1.00 89.69 99 ASN A C 1
ATOM 735 O O . ASN A 1 99 ? 10.763 2.567 -1.000 1.00 89.69 99 ASN A O 1
ATOM 739 N N . GLY A 1 100 ? 10.901 2.536 -3.239 1.00 87.81 100 GLY A N 1
ATOM 740 C CA . GLY A 1 100 ? 9.455 2.503 -3.481 1.00 87.81 100 GLY A CA 1
ATOM 741 C C . GLY A 1 100 ? 8.816 3.882 -3.623 1.00 87.81 100 GLY A C 1
ATOM 742 O O . GLY A 1 100 ? 7.646 3.969 -3.989 1.00 87.81 100 GLY A O 1
ATOM 743 N N . VAL A 1 101 ? 9.568 4.954 -3.371 1.00 86.00 101 VAL A N 1
ATOM 744 C CA . VAL A 1 101 ? 9.079 6.326 -3.494 1.00 86.00 101 VAL A CA 1
ATOM 745 C C . VAL A 1 101 ? 9.585 6.905 -4.816 1.00 86.00 101 VAL A C 1
ATOM 747 O O . VAL A 1 101 ? 10.799 7.038 -4.985 1.00 86.00 101 VAL A O 1
ATOM 750 N N . PRO A 1 102 ? 8.701 7.225 -5.777 1.00 83.69 102 PRO A N 1
ATOM 751 C CA . PRO A 1 102 ? 9.139 7.739 -7.062 1.00 83.69 102 PRO A CA 1
ATOM 752 C C . PRO A 1 102 ? 9.770 9.127 -6.904 1.00 83.69 102 PRO A C 1
ATOM 754 O O . PRO A 1 102 ? 9.259 9.973 -6.182 1.00 83.69 102 PRO A O 1
ATOM 757 N N . THR A 1 103 ? 10.834 9.423 -7.641 1.00 77.62 103 THR A N 1
ATOM 758 C CA . THR A 1 103 ? 11.510 10.729 -7.638 1.00 77.62 103 THR A CA 1
ATOM 759 C C . THR A 1 103 ? 10.534 11.867 -7.969 1.00 77.62 103 THR A C 1
ATOM 761 O O . THR A 1 103 ? 10.664 12.976 -7.457 1.00 77.62 103 THR A O 1
ATOM 764 N N . ALA A 1 104 ? 9.495 11.578 -8.761 1.00 70.00 104 ALA A N 1
ATOM 765 C CA . ALA A 1 104 ? 8.431 12.522 -9.092 1.00 70.00 104 ALA A CA 1
ATOM 766 C C . ALA A 1 104 ? 7.566 12.958 -7.888 1.00 70.00 104 ALA A C 1
ATOM 768 O O . ALA A 1 104 ? 6.935 14.011 -7.963 1.00 70.00 104 ALA A O 1
ATOM 769 N N . SER A 1 105 ? 7.528 12.202 -6.780 1.00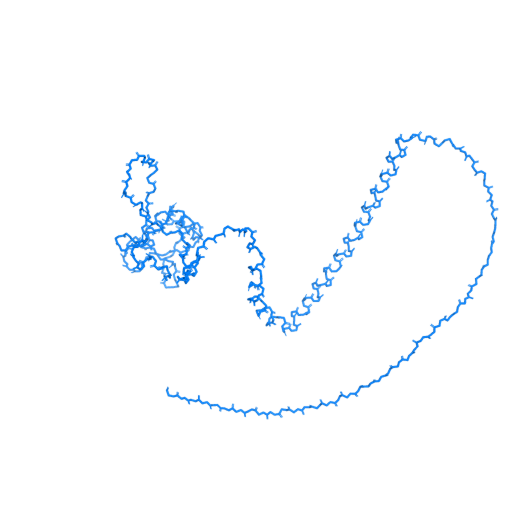 64.81 105 SER A N 1
ATOM 770 C CA . SER A 1 105 ? 6.748 12.589 -5.593 1.00 64.81 105 SER A CA 1
ATOM 771 C C . SER A 1 105 ? 7.423 13.670 -4.747 1.00 64.81 105 SER A C 1
ATOM 773 O O . SER A 1 105 ? 6.760 14.281 -3.918 1.00 64.81 105 SER A O 1
ATOM 775 N N . PHE A 1 106 ? 8.721 13.925 -4.945 1.00 62.59 106 PHE A N 1
ATOM 776 C CA . PHE A 1 106 ? 9.471 14.944 -4.195 1.00 62.59 106 PHE A CA 1
ATOM 777 C C . PHE A 1 106 ? 9.471 16.326 -4.857 1.00 62.59 106 PHE A C 1
ATOM 779 O O . PHE A 1 106 ? 10.094 17.261 -4.360 1.00 62.59 106 PHE A O 1
ATOM 786 N N . GLY A 1 107 ? 8.749 16.470 -5.964 1.00 49.25 107 GLY A N 1
ATOM 787 C CA . GLY A 1 107 ? 8.562 17.736 -6.644 1.00 49.25 107 GLY A CA 1
ATOM 788 C C . GLY A 1 107 ? 8.440 17.498 -8.133 1.00 49.25 107 GLY A C 1
ATOM 789 O O . GLY A 1 107 ? 9.370 17.005 -8.772 1.00 49.25 107 GLY A O 1
ATOM 790 N N . ALA A 1 108 ? 7.313 17.915 -8.711 1.00 50.03 108 ALA A N 1
ATOM 791 C CA . ALA A 1 108 ? 7.327 18.358 -10.095 1.00 50.03 108 ALA A CA 1
ATOM 792 C C . ALA A 1 108 ? 8.560 19.255 -10.250 1.00 50.03 108 ALA A C 1
ATOM 794 O O . ALA A 1 108 ? 8.700 20.217 -9.492 1.00 50.03 108 ALA A O 1
ATOM 795 N N . ALA A 1 109 ? 9.485 18.861 -11.132 1.00 50.09 109 ALA A N 1
ATOM 796 C CA . ALA A 1 109 ? 10.777 19.511 -11.287 1.00 50.09 109 ALA A CA 1
ATOM 797 C C . ALA A 1 109 ? 10.591 21.034 -11.204 1.00 50.09 109 ALA A C 1
ATOM 799 O O . ALA A 1 109 ? 9.800 21.571 -11.990 1.00 50.09 109 ALA A O 1
ATOM 800 N N . PRO A 1 110 ? 11.236 21.730 -10.247 1.00 46.78 110 PRO A N 1
ATOM 801 C CA . PRO A 1 110 ? 11.098 23.169 -10.147 1.00 46.78 110 PRO A CA 1
ATOM 802 C C . PRO A 1 110 ? 11.480 23.734 -11.509 1.00 46.78 110 PRO A C 1
ATOM 804 O O . PRO A 1 110 ? 12.592 23.506 -11.996 1.00 46.78 110 PRO A O 1
ATOM 807 N N . LYS A 1 111 ? 10.527 24.407 -12.170 1.00 46.19 111 LYS A N 1
ATOM 808 C CA . LYS A 1 111 ? 10.828 25.170 -13.378 1.00 46.19 111 LYS A CA 1
ATOM 809 C C . LYS A 1 111 ? 12.013 26.050 -13.017 1.00 46.19 111 LYS A C 1
ATOM 811 O O . LYS A 1 111 ? 11.937 26.850 -12.092 1.00 46.19 111 LYS A O 1
ATOM 816 N N . ARG A 1 112 ? 13.123 25.817 -13.710 1.00 44.91 112 ARG A N 1
ATOM 817 C CA . ARG A 1 112 ? 14.387 26.518 -13.543 1.00 44.91 112 ARG A CA 1
ATOM 818 C C . ARG A 1 112 ? 14.154 27.999 -13.852 1.00 44.91 112 ARG A C 1
ATOM 820 O O . ARG A 1 112 ? 14.274 28.416 -14.996 1.00 44.91 112 ARG A O 1
ATOM 827 N N . SER A 1 113 ? 13.772 28.768 -12.844 1.00 45.94 113 SER A N 1
ATOM 828 C CA . SER A 1 113 ? 13.902 30.218 -12.816 1.00 45.94 113 SER A CA 1
ATOM 829 C C . SER A 1 113 ? 14.694 30.563 -11.567 1.00 45.94 113 SER A C 1
ATOM 831 O O . SER A 1 113 ? 14.261 30.293 -10.448 1.00 45.94 113 SER A O 1
ATOM 833 N N . GLU A 1 114 ? 15.890 31.084 -11.809 1.00 51.25 114 GLU A N 1
ATOM 834 C CA . GLU A 1 114 ? 16.779 31.706 -10.838 1.00 51.25 114 GLU A CA 1
ATOM 835 C C . GLU A 1 114 ? 16.022 32.643 -9.891 1.00 51.25 114 GLU A C 1
ATOM 837 O O . GLU A 1 114 ? 15.157 33.410 -10.312 1.00 51.25 114 GLU A O 1
ATOM 842 N N . GLY A 1 115 ? 16.379 32.605 -8.610 1.00 44.03 115 GLY A N 1
ATOM 843 C CA . GLY A 1 115 ? 15.818 33.507 -7.614 1.00 44.03 115 GLY A CA 1
ATOM 844 C C . GLY A 1 115 ? 16.250 33.128 -6.209 1.00 44.03 115 GLY A C 1
ATOM 845 O O . GLY A 1 115 ? 15.621 32.305 -5.561 1.00 44.03 115 GLY A O 1
ATOM 846 N N . SER A 1 116 ? 17.365 33.717 -5.799 1.00 44.88 116 SER A N 1
ATOM 847 C CA . SER A 1 116 ? 18.036 33.627 -4.505 1.00 44.88 116 SER A CA 1
ATOM 848 C C . SER A 1 116 ? 17.127 33.774 -3.272 1.00 44.88 116 SER A C 1
ATOM 850 O O . SER A 1 116 ? 16.192 34.566 -3.277 1.00 44.88 116 SER A O 1
ATOM 852 N N . GLU A 1 117 ? 17.544 33.088 -2.200 1.00 46.00 117 GLU A N 1
ATOM 853 C CA . GLU A 1 117 ? 17.407 33.454 -0.778 1.00 46.00 117 GLU A CA 1
ATOM 854 C C . GLU A 1 117 ? 16.023 33.531 -0.106 1.00 46.00 117 GLU A C 1
ATOM 856 O O . GLU A 1 117 ? 15.161 34.335 -0.440 1.00 46.00 117 GLU A O 1
ATOM 861 N N . GLY A 1 118 ? 15.915 32.833 1.034 1.00 42.44 118 GLY A N 1
ATOM 862 C CA . GLY A 1 118 ? 15.181 33.371 2.184 1.00 42.44 118 GLY A CA 1
ATOM 863 C C . GLY A 1 118 ? 14.343 32.369 2.976 1.00 42.44 118 GLY A C 1
ATOM 864 O O . GLY A 1 118 ? 13.235 32.021 2.595 1.00 42.44 118 GLY A O 1
ATOM 865 N N . TYR A 1 119 ? 14.853 31.978 4.144 1.00 48.72 119 TYR A N 1
ATOM 866 C CA . TYR A 1 119 ? 14.162 31.264 5.225 1.00 48.72 119 TYR A CA 1
ATOM 867 C C . TYR A 1 119 ? 12.701 31.706 5.468 1.00 48.72 119 TYR A C 1
ATOM 869 O O . TYR A 1 119 ? 12.486 32.873 5.791 1.00 48.72 119 TYR A O 1
ATOM 877 N N . ARG A 1 120 ? 11.743 30.759 5.536 1.00 42.91 120 ARG A N 1
ATOM 878 C CA . ARG A 1 120 ? 10.809 30.559 6.680 1.00 42.91 120 ARG A CA 1
ATOM 879 C C . ARG A 1 120 ? 9.658 29.576 6.395 1.00 42.91 120 ARG A C 1
ATOM 881 O O . ARG A 1 120 ? 9.072 29.586 5.328 1.00 42.91 120 ARG A O 1
ATOM 888 N N . ARG A 1 121 ? 9.225 28.956 7.505 1.00 42.47 121 ARG A N 1
ATOM 889 C CA . ARG A 1 121 ? 7.861 28.503 7.869 1.00 42.47 121 ARG A CA 1
ATOM 890 C C . ARG A 1 121 ? 7.403 27.098 7.460 1.00 42.47 121 ARG A C 1
ATOM 892 O O . ARG A 1 121 ? 6.672 26.900 6.510 1.00 42.47 121 ARG A O 1
ATOM 899 N N . ARG A 1 122 ? 7.599 26.199 8.428 1.00 54.72 122 ARG A N 1
ATOM 900 C CA . ARG A 1 122 ? 6.547 25.430 9.125 1.00 54.72 122 ARG A CA 1
ATOM 901 C C . ARG A 1 122 ? 5.131 26.037 8.976 1.00 54.72 122 ARG A C 1
ATOM 903 O O . ARG A 1 122 ? 4.742 26.830 9.836 1.00 54.72 122 ARG A O 1
ATOM 910 N N . ARG A 1 123 ? 4.387 25.676 7.919 1.00 51.22 123 ARG A N 1
ATOM 911 C CA . ARG A 1 123 ? 2.912 25.776 7.811 1.00 51.22 123 ARG A CA 1
ATOM 912 C C . ARG A 1 123 ? 2.361 25.019 6.578 1.00 51.22 123 ARG A C 1
ATOM 914 O O . ARG A 1 123 ? 1.638 25.618 5.804 1.00 51.22 123 ARG A O 1
ATOM 921 N N . ASP A 1 124 ? 2.640 23.725 6.412 1.00 52.16 124 ASP A N 1
ATOM 922 C CA . ASP A 1 124 ? 2.107 22.966 5.251 1.00 52.16 124 ASP A CA 1
ATOM 923 C C . ASP A 1 124 ? 0.743 22.292 5.486 1.00 52.16 124 ASP A C 1
ATOM 925 O O . ASP A 1 124 ? 0.124 21.788 4.565 1.00 52.16 124 ASP A O 1
ATOM 929 N N . SER A 1 125 ? 0.186 22.314 6.700 1.00 57.72 125 SER A N 1
ATOM 930 C CA . SER A 1 125 ? -1.014 21.507 6.982 1.00 57.72 125 SER A CA 1
ATOM 931 C C . SER A 1 125 ? -2.353 22.124 6.534 1.00 57.72 125 SER A C 1
ATOM 933 O O . SER A 1 125 ? -3.383 21.499 6.773 1.00 57.72 125 SER A O 1
ATOM 935 N N . GLN A 1 126 ? -2.401 23.339 5.974 1.00 57.91 126 GLN A N 1
ATOM 936 C CA . GLN A 1 126 ? -3.680 24.026 5.703 1.00 57.91 126 GLN A CA 1
ATOM 937 C C . GLN A 1 126 ? -4.072 24.051 4.218 1.00 57.91 126 GLN A C 1
ATOM 939 O O . GLN A 1 126 ? -5.268 24.019 3.923 1.00 57.91 126 GLN A O 1
ATOM 944 N N . ASP A 1 127 ? -3.100 24.038 3.306 1.00 60.00 127 ASP A N 1
ATOM 945 C CA . ASP A 1 127 ? -3.370 24.102 1.865 1.00 60.00 127 ASP A CA 1
ATOM 946 C C . ASP A 1 127 ? -3.666 22.703 1.277 1.00 60.00 127 ASP A C 1
ATOM 948 O O . ASP A 1 127 ? -4.545 22.572 0.423 1.00 60.00 127 ASP A O 1
ATOM 952 N N . ASP A 1 128 ? -3.093 21.638 1.856 1.00 65.81 128 ASP A N 1
ATOM 953 C CA . ASP A 1 128 ? -3.353 20.238 1.470 1.00 65.81 128 ASP A CA 1
ATOM 954 C C . ASP A 1 128 ? -4.826 19.818 1.639 1.00 65.81 128 ASP A C 1
ATOM 956 O O . ASP A 1 128 ? -5.372 19.050 0.842 1.00 65.81 128 ASP A O 1
ATOM 960 N N . TRP A 1 129 ? -5.518 20.345 2.656 1.00 67.81 129 TRP A N 1
ATOM 961 C CA . TRP A 1 129 ? -6.926 20.007 2.883 1.00 67.81 129 TRP A CA 1
ATOM 962 C C . TRP A 1 129 ? -7.844 20.607 1.818 1.00 67.81 129 TRP A C 1
ATOM 964 O O . TRP A 1 129 ? -8.847 19.985 1.473 1.00 67.81 129 TRP A O 1
ATOM 974 N N . GLN A 1 130 ? -7.532 21.787 1.272 1.00 71.81 130 GLN A N 1
ATOM 975 C CA . GLN A 1 130 ? -8.394 22.420 0.270 1.00 71.81 130 GLN A CA 1
ATOM 976 C C . GLN A 1 130 ? -8.359 21.680 -1.068 1.00 71.81 130 GLN A C 1
ATOM 978 O O . GLN A 1 130 ? -9.410 21.503 -1.689 1.00 71.81 130 GLN A O 1
ATOM 983 N N . GLU A 1 131 ? -7.192 21.194 -1.497 1.00 69.19 131 GLU A N 1
ATOM 984 C CA . GLU A 1 131 ? -7.096 20.375 -2.710 1.00 69.19 131 GLU A CA 1
ATOM 985 C C . GLU A 1 131 ? -7.771 19.010 -2.527 1.00 69.19 131 GLU A C 1
ATOM 987 O O . GLU A 1 131 ? -8.503 18.557 -3.413 1.00 69.19 131 GLU A O 1
ATOM 992 N N . TRP A 1 132 ? -7.634 18.410 -1.340 1.00 74.50 132 TRP A N 1
ATOM 993 C CA . TRP A 1 132 ? -8.304 17.160 -0.983 1.00 74.50 132 TRP A CA 1
ATOM 994 C C . TRP A 1 132 ? -9.836 17.298 -0.943 1.00 74.50 132 TRP A C 1
ATOM 996 O O . TRP A 1 132 ? -10.546 16.505 -1.569 1.00 74.50 132 TRP A O 1
ATOM 1006 N N . PHE A 1 133 ? -10.370 18.353 -0.313 1.00 78.00 133 PHE A N 1
ATOM 1007 C CA . PHE A 1 133 ? -11.810 18.639 -0.315 1.00 78.00 133 PHE A CA 1
ATOM 1008 C C . PHE A 1 133 ? -12.346 18.944 -1.717 1.00 78.00 133 PHE A C 1
ATOM 1010 O O . PHE A 1 133 ? -13.493 18.606 -2.012 1.00 78.00 133 PHE A O 1
ATOM 1017 N N . ARG A 1 134 ? -11.536 19.530 -2.608 1.00 75.44 134 ARG A N 1
ATOM 1018 C CA . ARG A 1 134 ? -11.953 19.798 -3.992 1.00 75.44 134 ARG A CA 1
ATOM 1019 C C . ARG A 1 134 ? -12.063 18.517 -4.822 1.00 75.44 134 ARG A C 1
ATOM 1021 O O . ARG A 1 134 ? -12.995 18.399 -5.613 1.00 75.44 134 ARG A O 1
ATOM 1028 N N . GLY A 1 135 ? -11.163 17.552 -4.620 1.00 74.81 135 GLY A N 1
ATOM 1029 C CA . GLY A 1 135 ? -11.245 16.230 -5.256 1.00 74.81 135 GLY A CA 1
ATOM 1030 C C . GLY A 1 135 ? -12.419 15.395 -4.737 1.00 74.81 135 GLY A C 1
ATOM 1031 O O . GLY A 1 135 ? -13.138 14.769 -5.514 1.00 74.81 135 GLY A O 1
ATOM 1032 N N . ILE A 1 136 ? -12.667 15.445 -3.428 1.00 80.44 136 ILE A N 1
ATOM 1033 C CA . ILE A 1 136 ? -13.766 14.712 -2.784 1.00 80.44 136 ILE A CA 1
ATOM 1034 C C . ILE A 1 136 ? -15.126 15.344 -3.077 1.00 80.44 136 ILE A C 1
ATOM 1036 O O . ILE A 1 136 ? -16.108 14.623 -3.233 1.00 80.44 136 ILE A O 1
ATOM 1040 N N . GLY A 1 137 ? -15.198 16.670 -3.202 1.00 75.50 137 GLY A N 1
ATOM 1041 C CA . GLY A 1 137 ? -16.451 17.393 -3.414 1.00 75.50 137 GLY A CA 1
ATOM 1042 C C . GLY A 1 137 ? -17.226 16.934 -4.652 1.00 75.50 137 GLY A C 1
ATOM 1043 O O . GLY A 1 137 ? -18.448 16.827 -4.589 1.00 75.50 137 GLY A O 1
ATOM 1044 N N . LEU A 1 138 ? -16.536 16.592 -5.746 1.00 72.56 138 LEU A N 1
ATOM 1045 C CA . LEU A 1 138 ? -17.185 16.103 -6.969 1.00 72.56 138 LEU A CA 1
ATOM 1046 C C . LEU A 1 138 ? -17.755 14.687 -6.802 1.00 72.56 138 LEU A C 1
ATOM 1048 O O . LEU A 1 138 ? -18.901 14.445 -7.172 1.00 72.56 138 LEU A O 1
ATOM 1052 N N . ALA A 1 139 ? -17.002 13.778 -6.175 1.00 75.06 139 ALA A N 1
ATOM 1053 C CA . ALA A 1 139 ? -17.468 12.414 -5.909 1.00 75.06 139 ALA A CA 1
ATOM 1054 C C . ALA A 1 139 ? -18.616 12.385 -4.885 1.00 75.06 139 ALA A C 1
ATOM 1056 O O . ALA A 1 139 ? -19.566 11.613 -5.011 1.00 75.06 139 ALA A O 1
ATOM 1057 N N . VAL A 1 140 ? -18.557 13.259 -3.878 1.00 83.50 140 VAL A N 1
ATOM 1058 C CA . VAL A 1 140 ? -19.596 13.381 -2.851 1.00 83.50 140 VAL A CA 1
ATOM 1059 C C . VAL A 1 140 ? -20.882 13.967 -3.433 1.00 83.50 140 VAL A C 1
ATOM 1061 O O . VAL A 1 140 ? -21.960 13.515 -3.059 1.00 83.50 140 VAL A O 1
ATOM 1064 N N . TYR A 1 141 ? -20.803 14.906 -4.381 1.00 81.62 141 TYR A N 1
ATOM 1065 C CA . TYR A 1 141 ? -21.996 15.485 -5.004 1.00 81.62 141 TYR A CA 1
ATOM 1066 C C . TYR A 1 141 ? -22.802 14.446 -5.803 1.00 81.62 141 TYR A C 1
ATOM 1068 O O . TYR A 1 141 ? -24.017 14.366 -5.631 1.00 81.62 141 TYR A O 1
ATOM 1076 N N . GLU A 1 142 ? -22.148 13.585 -6.593 1.00 83.25 142 GLU A N 1
ATOM 1077 C CA . GLU A 1 142 ? -22.842 12.515 -7.334 1.00 83.25 142 GLU A CA 1
ATOM 1078 C C . GLU A 1 142 ? -23.548 11.509 -6.413 1.00 83.25 142 GLU A C 1
ATOM 1080 O O . GLU A 1 142 ? -24.655 11.053 -6.708 1.00 83.25 142 GLU A O 1
ATOM 1085 N N . VAL A 1 143 ? -22.936 11.180 -5.272 1.00 85.50 143 VAL A N 1
ATOM 1086 C CA . VAL A 1 143 ? -23.526 10.263 -4.285 1.00 85.50 143 VAL A CA 1
ATOM 1087 C C . VAL A 1 143 ? -24.665 10.939 -3.515 1.00 85.50 143 VAL A C 1
ATOM 1089 O O . VAL A 1 143 ? -25.699 10.314 -3.282 1.00 85.50 143 VAL A O 1
ATOM 1092 N N . LEU A 1 144 ? -24.526 12.224 -3.175 1.00 83.94 144 LEU A N 1
ATOM 1093 C CA . LEU A 1 144 ? -25.554 13.004 -2.477 1.00 83.94 144 LEU A CA 1
ATOM 1094 C C . LEU A 1 144 ? -26.771 13.340 -3.349 1.00 83.94 144 LEU A C 1
ATOM 1096 O O . LEU A 1 144 ? -27.822 13.665 -2.805 1.00 83.94 144 LEU A O 1
ATOM 1100 N N . CYS A 1 145 ? -26.690 13.250 -4.677 1.00 88.69 145 CYS A N 1
ATOM 1101 C CA . CYS A 1 145 ? -27.863 13.428 -5.540 1.00 88.69 145 CYS A CA 1
ATOM 1102 C C . CYS A 1 145 ? -28.858 12.255 -5.473 1.00 88.69 145 CYS A C 1
ATOM 1104 O O . CYS A 1 145 ? -29.982 12.384 -5.961 1.00 88.69 145 CYS A O 1
ATOM 1106 N N . ARG A 1 146 ? -28.481 11.119 -4.872 1.00 93.81 146 ARG A N 1
ATOM 1107 C CA . ARG A 1 146 ? -29.376 9.967 -4.708 1.00 93.81 146 ARG A CA 1
ATOM 1108 C C . ARG A 1 146 ? -30.332 10.185 -3.523 1.00 93.81 146 ARG A C 1
ATOM 1110 O O . ARG A 1 146 ? -29.860 10.390 -2.401 1.00 93.81 146 ARG A O 1
ATOM 1117 N N . PRO A 1 147 ? -31.664 10.129 -3.716 1.00 94.81 147 PRO A N 1
ATOM 1118 C CA . PRO A 1 147 ? -32.632 10.378 -2.643 1.00 94.81 147 PRO A CA 1
ATOM 1119 C C . PRO A 1 147 ? -32.528 9.363 -1.493 1.00 94.81 147 PRO A C 1
ATOM 1121 O O . PRO A 1 147 ? -32.831 9.693 -0.347 1.00 94.81 147 PRO A O 1
ATOM 1124 N N . GLU A 1 148 ? -32.040 8.150 -1.761 1.00 95.12 148 GLU A N 1
ATOM 1125 C CA . GLU A 1 148 ? -31.815 7.120 -0.743 1.00 95.12 148 GLU A CA 1
ATOM 1126 C C . GLU A 1 148 ? -30.728 7.534 0.259 1.00 95.12 148 GLU A C 1
ATOM 1128 O O . GLU A 1 148 ? -30.833 7.249 1.453 1.00 95.12 148 GLU A O 1
ATOM 1133 N N . VAL A 1 149 ? -29.703 8.256 -0.203 1.00 94.25 149 VAL A N 1
ATOM 1134 C CA . VAL A 1 149 ? -28.600 8.725 0.647 1.00 94.25 149 VAL A CA 1
ATOM 1135 C C . VAL A 1 149 ? -29.084 9.810 1.606 1.00 94.25 149 VAL A C 1
ATOM 1137 O O . VAL A 1 149 ? -28.695 9.811 2.772 1.00 94.25 149 VAL A O 1
ATOM 1140 N N . TRP A 1 150 ? -29.999 10.679 1.171 1.00 94.56 150 TRP A N 1
ATOM 1141 C CA . TRP A 1 150 ? -30.624 11.669 2.052 1.00 94.56 150 TRP A CA 1
ATOM 1142 C C . TRP A 1 150 ? -31.427 11.025 3.178 1.00 94.56 150 TRP A C 1
ATOM 1144 O O . TRP A 1 150 ? -31.321 11.463 4.321 1.00 94.56 150 TRP A O 1
ATOM 1154 N N . LEU A 1 151 ? -32.184 9.964 2.887 1.00 95.50 151 LEU A N 1
ATOM 1155 C CA . LEU A 1 151 ? -32.912 9.225 3.921 1.00 95.50 151 LEU A CA 1
ATOM 1156 C C . LEU A 1 151 ? -31.953 8.613 4.945 1.00 95.50 151 LEU A C 1
ATOM 1158 O O . LEU A 1 151 ? -32.183 8.744 6.146 1.00 95.50 151 LEU A O 1
ATOM 1162 N N . LEU A 1 152 ? -30.847 8.015 4.491 1.00 95.75 152 LEU A N 1
ATOM 1163 C CA . LEU A 1 152 ? -29.822 7.478 5.388 1.00 95.75 152 LEU A CA 1
ATOM 1164 C C . LEU A 1 152 ? -29.175 8.569 6.245 1.00 95.75 152 LEU A C 1
ATOM 1166 O O . LEU A 1 152 ? -29.003 8.368 7.444 1.00 95.75 152 LEU A O 1
ATOM 1170 N N . LEU A 1 153 ? -28.860 9.731 5.668 1.00 94.94 153 LEU A N 1
ATOM 1171 C CA . LEU A 1 153 ? -28.293 10.860 6.408 1.00 94.94 153 LEU A CA 1
ATOM 1172 C C . LEU A 1 153 ? -29.274 11.442 7.426 1.00 94.94 153 LEU A C 1
ATOM 1174 O O . LEU A 1 153 ? -28.861 11.781 8.532 1.00 94.94 153 LEU A O 1
ATOM 1178 N N . LEU A 1 154 ? -30.564 11.524 7.095 1.00 96.19 154 LEU A N 1
ATOM 1179 C CA . LEU A 1 154 ? -31.597 11.970 8.031 1.00 96.19 154 LEU A CA 1
ATOM 1180 C C . LEU A 1 154 ? -31.772 10.983 9.186 1.00 96.19 154 LEU A C 1
ATOM 1182 O O . LEU A 1 154 ? -31.832 11.404 10.340 1.00 96.19 154 LEU A O 1
ATOM 1186 N N . VAL A 1 155 ? -31.800 9.679 8.900 1.00 97.38 155 VAL A N 1
ATOM 1187 C CA . VAL A 1 155 ? -31.869 8.637 9.935 1.00 97.38 155 VAL A CA 1
ATOM 1188 C C . VAL A 1 155 ? -30.615 8.667 10.806 1.00 97.38 155 VAL A C 1
ATOM 1190 O O . VAL A 1 155 ? -30.723 8.673 12.030 1.00 97.38 155 VAL A O 1
ATOM 1193 N N . LEU A 1 156 ? -29.428 8.754 10.204 1.00 97.31 156 LEU A N 1
ATOM 1194 C CA . LEU A 1 156 ? -28.166 8.859 10.933 1.00 97.31 156 LEU A CA 1
ATOM 1195 C C . LEU A 1 156 ? -28.130 10.121 11.804 1.00 97.31 156 LEU A C 1
ATOM 1197 O O . LEU A 1 156 ? -27.775 10.047 12.976 1.00 97.31 156 LEU A O 1
ATOM 1201 N N . GLY A 1 157 ? -28.549 11.264 11.261 1.00 97.06 157 GLY A N 1
ATOM 1202 C CA . GLY A 1 157 ? -28.654 12.523 11.994 1.00 97.06 157 GLY A CA 1
ATOM 1203 C C . GLY A 1 157 ? -29.638 12.438 13.160 1.00 97.06 157 GLY A C 1
ATOM 1204 O O . GLY A 1 157 ? -29.339 12.916 14.253 1.00 97.06 157 GLY A O 1
ATOM 1205 N N . PHE A 1 158 ? -30.778 11.771 12.968 1.00 98.06 158 PHE A N 1
ATOM 1206 C CA . PHE A 1 158 ? -31.744 11.520 14.033 1.00 98.06 158 PHE A CA 1
ATOM 1207 C C . PHE A 1 158 ? -31.156 10.638 15.143 1.00 98.06 158 PHE A C 1
ATOM 1209 O O . PHE A 1 158 ? -31.274 10.986 16.317 1.00 98.06 158 PHE A O 1
ATOM 1216 N N . LEU A 1 159 ? -30.474 9.544 14.789 1.00 97.69 159 LEU A N 1
ATOM 1217 C CA . LEU A 1 159 ? -29.811 8.661 15.755 1.00 97.69 159 LEU A CA 1
ATOM 1218 C C . LEU A 1 159 ? -28.707 9.389 16.532 1.00 97.69 159 LEU A C 1
ATOM 1220 O O . LEU A 1 159 ? -28.626 9.260 17.751 1.00 97.69 159 LEU A O 1
ATOM 1224 N N . LEU A 1 160 ? -27.892 10.202 15.853 1.00 97.06 160 LEU A N 1
ATOM 1225 C CA . LEU A 1 160 ? -26.868 11.023 16.501 1.00 97.06 160 LEU A CA 1
ATOM 1226 C C . LEU A 1 160 ? -27.485 12.054 17.448 1.00 97.06 160 LEU A C 1
ATOM 1228 O O . LEU A 1 160 ? -26.992 12.232 18.559 1.00 97.06 160 LEU A O 1
ATOM 1232 N N . ASN A 1 161 ? -28.582 12.702 17.052 1.00 96.19 161 ASN A N 1
ATOM 1233 C CA . ASN A 1 161 ? -29.288 13.634 17.925 1.00 96.19 161 ASN A CA 1
ATOM 1234 C C . ASN A 1 161 ? -29.826 12.931 19.182 1.00 96.19 161 ASN A C 1
ATOM 1236 O O . ASN A 1 161 ? -29.639 13.441 20.281 1.00 96.19 161 ASN A O 1
ATOM 1240 N N . GLN A 1 162 ? -30.422 11.742 19.045 1.00 96.38 162 GLN A N 1
ATOM 1241 C CA . GLN A 1 162 ? -30.871 10.936 20.189 1.00 96.38 162 GLN A CA 1
ATOM 1242 C C . GLN A 1 162 ? -29.711 10.593 21.135 1.00 96.38 162 GLN A C 1
ATOM 1244 O O . GLN A 1 162 ? -29.828 10.783 22.344 1.00 96.38 162 GLN A O 1
ATOM 1249 N N . LEU A 1 163 ? -28.562 10.175 20.592 1.00 96.88 163 LEU A N 1
ATOM 1250 C CA . LEU A 1 163 ? -27.361 9.900 21.388 1.00 96.88 163 LEU A CA 1
ATOM 1251 C C . LEU A 1 163 ? -26.855 11.142 22.130 1.00 96.88 163 LEU A C 1
ATOM 1253 O O . LEU A 1 163 ? -26.463 11.046 23.290 1.00 96.88 163 LEU A O 1
ATOM 1257 N N . VAL A 1 164 ? -26.885 12.314 21.491 1.00 96.94 164 VAL A N 1
ATOM 1258 C CA . VAL A 1 164 ? -26.489 13.577 22.131 1.00 96.94 164 VAL A CA 1
ATOM 1259 C C . VAL A 1 164 ? -27.448 13.951 23.260 1.00 96.94 164 VAL A C 1
ATOM 1261 O O . VAL A 1 164 ? -26.984 14.395 24.310 1.00 96.94 164 VAL A O 1
ATOM 1264 N N . GLN A 1 165 ? -28.758 13.765 23.081 1.00 93.62 165 GLN A N 1
ATOM 1265 C CA . GLN A 1 165 ? -29.733 14.012 24.149 1.00 93.62 165 GLN A CA 1
ATOM 1266 C C . GLN A 1 165 ? -29.496 13.069 25.333 1.00 93.62 165 GLN A C 1
ATOM 1268 O O . GLN A 1 165 ? -29.335 13.530 26.460 1.00 93.62 165 GLN A O 1
ATOM 1273 N N . GLN A 1 166 ? -29.327 11.772 25.068 1.00 95.00 166 GLN A N 1
ATOM 1274 C CA . GLN A 1 166 ? -29.037 10.788 26.109 1.00 95.00 166 GLN A CA 1
ATOM 1275 C C . GLN A 1 166 ? -27.725 11.097 26.853 1.00 95.00 166 GLN A C 1
ATOM 1277 O O . GLN A 1 166 ? -27.656 10.986 28.077 1.00 95.00 166 GLN A O 1
ATOM 1282 N N . ALA A 1 167 ? -26.682 11.528 26.137 1.00 96.12 167 ALA A N 1
ATOM 1283 C CA . ALA A 1 167 ? -25.415 11.923 26.746 1.00 96.12 167 ALA A CA 1
ATOM 1284 C C . ALA A 1 167 ? -25.551 13.175 27.628 1.00 96.12 167 ALA A C 1
ATOM 1286 O O . ALA A 1 167 ? -24.913 13.252 28.678 1.00 96.12 167 ALA A O 1
ATOM 1287 N N . ARG A 1 168 ? -26.386 14.148 27.235 1.00 96.25 168 ARG A N 1
ATOM 1288 C CA . ARG A 1 168 ? -26.659 15.343 28.049 1.00 96.25 168 ARG A CA 1
ATOM 1289 C C . ARG A 1 168 ? -27.345 14.989 29.358 1.00 96.25 168 ARG A C 1
ATOM 1291 O O . ARG A 1 168 ? -26.925 15.499 30.393 1.00 96.25 168 ARG A O 1
ATOM 1298 N N . ASP A 1 169 ? -28.332 14.103 29.321 1.00 95.12 169 ASP A N 1
ATOM 1299 C CA . ASP A 1 169 ? -29.042 13.678 30.528 1.00 95.12 169 ASP A CA 1
ATOM 1300 C C . ASP A 1 169 ? -28.093 12.978 31.510 1.00 95.12 169 ASP A C 1
ATOM 1302 O O . ASP A 1 169 ? -28.046 13.338 32.685 1.00 95.12 169 ASP A O 1
ATOM 1306 N N . ILE A 1 170 ? -27.242 12.071 31.015 1.00 95.88 170 ILE A N 1
ATOM 1307 C CA . ILE A 1 170 ? -26.218 11.393 31.832 1.00 95.88 170 ILE A CA 1
ATOM 1308 C C . ILE A 1 170 ? -25.197 12.394 32.399 1.00 95.88 170 ILE A C 1
ATOM 1310 O O . ILE A 1 170 ? -24.774 12.288 33.550 1.00 95.88 170 ILE A O 1
ATOM 1314 N N . MET A 1 171 ? -24.782 13.385 31.609 1.00 94.56 171 MET A N 1
ATOM 1315 C CA . MET A 1 171 ? -23.836 14.400 32.074 1.00 94.56 171 MET A CA 1
ATOM 1316 C C . MET A 1 171 ? -24.447 15.280 33.174 1.00 94.56 171 MET A C 1
ATOM 1318 O O . MET A 1 171 ? -23.760 15.638 34.132 1.00 94.56 171 MET A O 1
ATOM 1322 N N . LEU A 1 172 ? -25.737 15.615 33.066 1.00 95.31 172 LEU A N 1
ATOM 1323 C CA . LEU A 1 172 ? -26.447 16.395 34.077 1.00 95.31 172 LEU A CA 1
ATOM 1324 C C . LEU A 1 172 ? -26.591 15.630 35.395 1.00 95.31 172 LEU A C 1
ATOM 1326 O O . LEU A 1 172 ? -26.384 16.230 36.453 1.00 95.31 172 LEU A O 1
ATOM 1330 N N . THR A 1 173 ? -26.881 14.326 35.352 1.00 95.06 173 THR A N 1
ATOM 1331 C CA . THR A 1 173 ? -26.972 13.509 36.573 1.00 95.06 173 THR A CA 1
ATOM 1332 C C . THR A 1 173 ? -25.616 13.383 37.262 1.00 95.06 173 THR A C 1
ATOM 1334 O O . THR A 1 173 ? -25.522 13.647 38.459 1.00 95.06 173 THR A O 1
ATOM 1337 N N . GLN A 1 174 ? -24.545 13.111 36.509 1.00 93.31 174 GLN A N 1
ATOM 1338 C CA . GLN A 1 174 ? -23.175 13.071 37.043 1.00 93.31 174 GLN A CA 1
ATOM 1339 C C . GLN A 1 174 ? -22.776 14.406 37.689 1.00 93.31 174 GLN A C 1
ATOM 1341 O O . GLN A 1 174 ? -22.240 14.447 38.796 1.00 93.31 174 GLN A O 1
ATOM 1346 N N . MET A 1 175 ? -23.109 15.528 37.044 1.00 94.44 175 MET A N 1
ATOM 1347 C CA . MET A 1 175 ? -22.823 16.852 37.596 1.00 94.44 175 MET A CA 1
ATOM 1348 C C . MET A 1 175 ? -23.596 17.124 38.900 1.00 94.44 175 MET A C 1
ATOM 1350 O O . MET A 1 175 ? -23.085 17.811 39.790 1.00 94.44 175 MET A O 1
ATOM 1354 N N . GLN A 1 176 ? -24.833 16.631 39.029 1.00 93.94 176 GLN A N 1
ATOM 1355 C CA . GLN A 1 176 ? -25.608 16.762 40.266 1.00 93.94 176 GLN A CA 1
ATOM 1356 C C . GLN A 1 176 ? -25.044 15.895 41.395 1.00 93.94 176 GLN A C 1
ATOM 1358 O O . GLN A 1 176 ? -24.938 16.384 42.522 1.00 93.94 176 GLN A O 1
ATOM 1363 N N . GLU A 1 177 ? -24.630 14.663 41.098 1.00 95.12 177 GLU A N 1
ATOM 1364 C CA . GLU A 1 177 ? -23.981 13.772 42.064 1.00 95.12 177 GLU A CA 1
ATOM 1365 C C . GLU A 1 177 ? -22.681 14.381 42.596 1.00 95.12 177 GLU A C 1
ATOM 1367 O O . GLU A 1 177 ? -22.499 14.461 43.812 1.00 95.12 177 GLU A O 1
ATOM 1372 N N . GLU A 1 178 ? -21.826 14.928 41.726 1.00 95.00 178 GLU A N 1
ATOM 1373 C CA . GLU A 1 178 ? -20.613 15.630 42.163 1.00 95.00 178 GLU A CA 1
ATOM 1374 C C . GLU A 1 178 ? -20.932 16.838 43.050 1.00 95.00 178 GLU A C 1
ATOM 1376 O O . GLU A 1 178 ? -20.250 17.088 44.047 1.00 95.00 178 GLU A O 1
ATOM 1381 N N . LYS A 1 179 ? -21.972 17.614 42.713 1.00 94.56 179 LYS A N 1
ATOM 1382 C CA . LYS A 1 179 ? -22.395 18.753 43.542 1.00 94.56 179 LYS A CA 1
ATOM 1383 C C . LYS A 1 179 ? -22.874 18.298 44.920 1.00 94.56 179 LYS A C 1
ATOM 1385 O O . LYS A 1 179 ? -22.548 18.962 45.905 1.00 94.56 179 LYS A O 1
ATOM 1390 N N . LEU A 1 180 ? -23.616 17.193 45.005 1.00 94.81 180 LEU A N 1
ATOM 1391 C CA . LEU A 1 180 ? -24.050 16.616 46.280 1.00 94.81 180 LEU A CA 1
ATOM 1392 C C . LEU A 1 180 ? -22.864 16.089 47.091 1.00 94.81 180 LEU A C 1
ATOM 1394 O O . LEU A 1 180 ? -22.747 16.425 48.269 1.00 94.81 180 LEU A O 1
ATOM 1398 N N . GLN A 1 181 ? -21.937 15.368 46.459 1.00 94.38 181 GLN A N 1
ATOM 1399 C CA . GLN A 1 181 ? -20.715 14.894 47.111 1.00 94.38 181 GLN A CA 1
ATOM 1400 C C . GLN A 1 181 ? -19.866 16.053 47.642 1.00 94.38 181 GLN A C 1
ATOM 1402 O O . GLN A 1 181 ? -19.417 16.015 48.787 1.00 94.38 181 GLN A O 1
ATOM 1407 N N . ARG A 1 182 ? -19.703 17.135 46.866 1.00 92.12 182 ARG A N 1
ATOM 1408 C CA . ARG A 1 182 ? -18.992 18.340 47.328 1.00 92.12 182 ARG A CA 1
ATOM 1409 C C . ARG A 1 182 ? -19.689 18.998 48.519 1.00 92.12 182 ARG A C 1
ATOM 1411 O O . ARG A 1 182 ? -19.006 19.417 49.448 1.00 92.12 182 ARG A O 1
ATOM 1418 N N . ARG A 1 183 ? -21.026 19.074 48.527 1.00 90.19 183 ARG A N 1
ATOM 1419 C CA . ARG A 1 183 ? -21.786 19.591 49.682 1.00 90.19 183 ARG A CA 1
ATOM 1420 C C . ARG A 1 183 ? -21.573 18.731 50.930 1.00 90.19 183 ARG A C 1
ATOM 1422 O O . ARG A 1 183 ? -21.292 19.283 51.988 1.00 90.19 183 ARG A O 1
ATOM 1429 N N . GLN A 1 184 ? -21.630 17.406 50.805 1.00 91.62 184 GLN A N 1
ATOM 1430 C CA . GLN A 1 184 ? -21.383 16.487 51.925 1.00 91.62 184 GLN A CA 1
ATOM 1431 C C . GLN A 1 184 ? -19.950 16.588 52.458 1.00 91.62 184 GLN A C 1
ATOM 1433 O O . GLN A 1 184 ? -19.743 16.617 53.668 1.00 91.62 184 GLN A O 1
ATOM 1438 N N . GLN A 1 185 ? -18.960 16.706 51.570 1.00 93.00 185 GLN A N 1
ATOM 1439 C CA . GLN A 1 185 ? -17.559 16.850 51.965 1.00 93.00 185 GLN A CA 1
ATOM 1440 C C . GLN A 1 185 ? -17.297 18.163 52.720 1.00 93.00 185 GLN A C 1
ATOM 1442 O O . GLN A 1 185 ? -16.487 18.192 53.646 1.00 93.00 185 GLN A O 1
ATOM 1447 N N . ILE A 1 186 ? -17.987 19.246 52.343 1.00 89.81 186 ILE A N 1
ATOM 1448 C CA . ILE A 1 186 ? -17.949 20.520 53.070 1.00 89.81 186 ILE A CA 1
ATOM 1449 C C . ILE A 1 186 ? -18.582 20.342 54.455 1.00 89.81 186 ILE A C 1
ATOM 1451 O O . ILE A 1 186 ? -17.933 20.666 55.443 1.00 89.81 186 ILE A O 1
ATOM 1455 N N . LEU A 1 187 ? -19.784 19.764 54.555 1.00 86.12 187 LEU A N 1
ATOM 1456 C CA . LEU A 1 187 ? -20.455 19.545 55.846 1.00 86.12 187 LEU A CA 1
ATOM 1457 C C . LEU A 1 187 ? -19.609 18.701 56.815 1.00 86.12 187 LEU A C 1
ATOM 1459 O O . LEU A 1 187 ? -19.435 19.090 57.965 1.00 86.12 187 LEU A O 1
ATOM 1463 N N . GLN A 1 188 ? -18.985 17.616 56.340 1.00 87.88 188 GLN A N 1
ATOM 1464 C CA . GLN A 1 188 ? -18.073 16.808 57.163 1.00 87.88 188 GLN A CA 1
ATOM 1465 C C . GLN A 1 188 ? -16.835 17.582 57.632 1.00 87.88 188 GLN A C 1
ATOM 1467 O O . GLN A 1 188 ? -16.350 17.352 58.736 1.00 87.88 188 GLN A O 1
ATOM 1472 N N . ARG A 1 189 ? -16.298 18.488 56.802 1.00 85.56 189 ARG A N 1
ATOM 1473 C CA . ARG A 1 189 ? -15.135 19.307 57.177 1.00 85.56 189 ARG A CA 1
ATOM 1474 C C . ARG A 1 189 ? -15.469 20.410 58.165 1.00 85.56 189 ARG A C 1
ATOM 1476 O O . ARG A 1 189 ? -14.625 20.723 58.996 1.00 85.56 189 ARG A O 1
ATOM 1483 N N . TYR A 1 190 ? -16.631 21.037 58.022 1.00 82.88 190 TYR A N 1
ATOM 1484 C CA . TYR A 1 190 ? -17.025 22.136 58.896 1.00 82.88 190 TYR A CA 1
ATOM 1485 C C . TYR A 1 190 ? -17.647 21.660 60.200 1.00 82.88 190 TYR A C 1
ATOM 1487 O O . TYR A 1 190 ? -17.817 22.500 61.075 1.00 82.88 190 TYR A O 1
ATOM 1495 N N . GLY A 1 191 ? -17.908 20.351 60.350 1.00 66.25 191 GLY A N 1
ATOM 1496 C CA . GLY A 1 191 ? -18.245 19.740 61.635 1.00 66.25 191 GLY A CA 1
ATOM 1497 C C . GLY A 1 191 ? -19.316 20.528 62.375 1.00 66.25 191 GLY A C 1
ATOM 1498 O O . GLY A 1 191 ? -19.201 20.726 63.578 1.00 66.25 191 GLY A O 1
ATOM 1499 N N . VAL A 1 192 ? -20.295 21.052 61.634 1.00 58.84 192 VAL A N 1
ATOM 1500 C CA . VAL A 1 192 ? -21.474 21.652 62.238 1.00 58.84 192 VAL A CA 1
ATOM 1501 C C . VAL A 1 192 ? -22.271 20.457 62.730 1.00 58.84 192 VAL A C 1
ATOM 1503 O O . VAL A 1 192 ? -23.037 19.857 61.980 1.00 58.84 192 VAL A O 1
ATOM 1506 N N . GLU A 1 193 ? -21.988 20.040 63.965 1.00 58.59 193 GLU A N 1
ATOM 1507 C CA . GLU A 1 193 ? -23.044 19.530 64.826 1.00 58.59 193 GLU A CA 1
ATOM 1508 C C . GLU A 1 193 ? -24.140 20.593 64.741 1.00 58.59 193 GLU A C 1
ATOM 1510 O O . GLU A 1 193 ? -23.950 21.727 65.180 1.00 58.59 193 GLU A O 1
ATOM 1515 N N . GLU A 1 194 ? -25.221 20.280 64.023 1.00 57.34 194 GLU A N 1
ATOM 1516 C CA . GLU A 1 194 ? -26.477 20.994 64.193 1.00 57.34 194 GLU A CA 1
ATOM 1517 C C . GLU A 1 194 ? -26.814 20.853 65.679 1.00 57.34 194 GLU A C 1
ATOM 1519 O O . GLU A 1 194 ? -27.365 19.844 66.111 1.00 57.34 194 GLU A O 1
ATOM 1524 N N . GLU A 1 195 ? -26.417 21.835 66.491 1.00 55.53 195 GLU A N 1
ATOM 1525 C CA . GLU A 1 195 ? -27.206 22.159 67.665 1.00 55.53 195 GLU A CA 1
ATOM 1526 C C . GLU A 1 195 ? -28.594 22.486 67.113 1.00 55.53 195 GLU A C 1
ATOM 1528 O O . GLU A 1 195 ? -28.778 23.465 66.388 1.00 55.53 195 GLU A O 1
ATOM 1533 N N . GLU A 1 196 ? -29.523 21.562 67.353 1.00 55.38 196 GLU A N 1
ATOM 1534 C CA . GLU A 1 196 ? -30.943 21.665 67.053 1.00 55.38 196 GLU A CA 1
ATOM 1535 C C . GLU A 1 196 ? -31.490 22.956 67.681 1.00 55.38 196 GLU A C 1
ATOM 1537 O O . GLU A 1 196 ? -31.961 22.967 68.816 1.00 55.38 196 GLU A O 1
ATOM 1542 N N . GLU A 1 197 ? -31.428 24.076 66.962 1.00 55.34 197 GLU A N 1
ATOM 1543 C CA . GLU A 1 197 ? -32.271 25.221 67.273 1.00 55.34 197 GLU A CA 1
ATOM 1544 C C . GLU A 1 197 ? -33.675 24.862 66.770 1.00 55.34 197 GLU A C 1
ATOM 1546 O O . GLU A 1 197 ? -33.988 24.961 65.581 1.00 55.34 197 GLU A O 1
ATOM 1551 N N . GLU A 1 198 ? -34.496 24.344 67.691 1.00 52.88 198 GLU A N 1
ATOM 1552 C CA . GLU A 1 198 ? -35.944 24.187 67.561 1.00 52.88 198 GLU A CA 1
ATOM 1553 C C . GLU A 1 198 ? -36.561 25.495 67.038 1.00 52.88 198 GLU A C 1
ATOM 1555 O O . GLU A 1 198 ? -36.917 26.392 67.802 1.00 52.88 198 GLU A O 1
ATOM 1560 N N . ILE A 1 199 ? -36.723 25.622 65.720 1.00 55.03 199 ILE A N 1
ATOM 1561 C CA . ILE A 1 199 ? -37.593 26.652 65.157 1.00 55.03 199 ILE A CA 1
ATOM 1562 C C . ILE A 1 199 ? -39.017 26.114 65.226 1.00 55.03 199 ILE A C 1
ATOM 1564 O O . ILE A 1 199 ? -39.494 25.357 64.378 1.00 55.03 199 ILE A O 1
ATOM 1568 N N . GLU A 1 200 ? -39.646 26.524 66.318 1.00 52.62 200 GLU A N 1
ATOM 1569 C CA . GLU A 1 200 ? -41.061 26.484 66.633 1.00 52.62 200 GLU A CA 1
ATOM 1570 C C . GLU A 1 200 ? -41.942 26.682 65.387 1.00 52.62 200 GLU A C 1
ATOM 1572 O O . GLU A 1 200 ? -41.876 27.671 64.653 1.00 52.62 200 GLU A O 1
ATOM 1577 N N . THR A 1 201 ? -42.791 25.688 65.157 1.00 56.88 201 THR A N 1
ATOM 1578 C CA . THR A 1 201 ? -43.839 25.661 64.144 1.00 56.88 201 THR A CA 1
ATOM 1579 C C . THR A 1 201 ? -44.764 26.875 64.245 1.00 56.88 201 THR A C 1
ATOM 1581 O O . THR A 1 201 ? -45.409 27.066 65.275 1.00 56.88 201 THR A O 1
ATOM 1584 N N . VAL A 1 202 ? -44.960 27.602 63.141 1.00 52.47 202 VAL A N 1
ATOM 1585 C CA . VAL A 1 202 ? -46.137 28.467 62.956 1.00 52.47 202 VAL A CA 1
ATOM 1586 C C . VAL A 1 202 ? -46.956 27.938 61.775 1.00 52.47 202 VAL A C 1
ATOM 1588 O O . VAL A 1 202 ? -46.439 27.887 60.657 1.00 52.47 202 VAL A O 1
ATOM 1591 N N . PRO A 1 203 ? -48.215 27.509 61.988 1.00 58.44 203 PRO A N 1
ATOM 1592 C CA . PRO A 1 203 ? -49.079 27.035 60.920 1.00 58.44 203 PRO A CA 1
ATOM 1593 C C . PRO A 1 203 ? -49.972 28.146 60.346 1.00 58.44 203 PRO A C 1
ATOM 1595 O O . PRO A 1 203 ? -50.342 29.085 61.048 1.00 58.44 203 PRO A O 1
ATOM 1598 N N . ALA A 1 204 ? -50.427 27.882 59.113 1.00 47.91 204 ALA A N 1
ATOM 1599 C CA . ALA A 1 204 ? -51.618 28.428 58.445 1.00 47.91 204 ALA A CA 1
ATOM 1600 C C . ALA A 1 204 ? -51.509 29.905 57.982 1.00 47.91 204 ALA A C 1
ATOM 1602 O O . ALA A 1 204 ? -50.820 30.707 58.589 1.00 47.91 204 ALA A O 1
ATOM 1603 N N . ALA A 1 205 ? -52.134 30.371 56.903 1.00 48.56 205 ALA A N 1
ATOM 1604 C CA . ALA A 1 205 ? -53.219 29.870 56.070 1.00 48.56 205 ALA A CA 1
ATOM 1605 C C . ALA A 1 205 ? -53.257 30.689 54.755 1.00 48.56 205 ALA A C 1
ATOM 1607 O O . ALA A 1 205 ? -52.691 31.779 54.733 1.00 48.56 205 ALA A O 1
ATOM 1608 N N . ASP A 1 206 ? -54.019 30.190 53.765 1.00 45.38 206 ASP A N 1
ATOM 1609 C CA . ASP A 1 206 ? -54.854 30.961 52.810 1.00 45.38 206 ASP A CA 1
ATOM 1610 C C . ASP A 1 206 ? -54.164 31.956 51.839 1.00 45.38 206 ASP A C 1
ATOM 1612 O O . ASP A 1 206 ? -53.116 32.517 52.106 1.00 45.38 206 ASP A O 1
ATOM 1616 N N . GLU A 1 207 ? -54.646 32.282 50.639 1.00 49.66 207 GLU A N 1
ATOM 1617 C CA . GLU A 1 207 ? -55.858 31.995 49.874 1.00 49.66 207 GLU A CA 1
ATOM 1618 C C . GLU A 1 207 ? -55.595 32.479 48.425 1.00 49.66 207 GLU A C 1
ATOM 1620 O O . GLU A 1 207 ? -54.805 33.399 48.211 1.00 49.66 207 GLU A O 1
ATOM 1625 N N . LYS A 1 208 ? -56.399 31.966 47.486 1.00 46.16 208 LYS A N 1
ATOM 1626 C CA . LYS A 1 208 ? -56.968 32.661 46.307 1.00 46.16 208 LYS A CA 1
ATOM 1627 C C . LYS A 1 208 ? -56.165 32.914 45.017 1.00 46.16 208 LYS A C 1
ATOM 1629 O O . LYS A 1 208 ? -55.276 33.750 44.928 1.00 46.16 208 LYS A O 1
ATOM 1634 N N . ASP A 1 209 ? -56.698 32.261 43.978 1.00 46.59 209 ASP A N 1
ATOM 1635 C CA . ASP A 1 209 ? -57.279 32.835 42.753 1.00 46.59 209 ASP A CA 1
ATOM 1636 C C . ASP A 1 209 ? -56.465 33.829 41.914 1.00 46.59 209 ASP A C 1
ATOM 1638 O O . ASP A 1 209 ? -56.240 34.975 42.290 1.00 46.59 209 ASP A O 1
ATOM 1642 N N . SER A 1 210 ? -56.251 33.488 40.640 1.00 50.72 210 SER A N 1
ATOM 1643 C CA . SER A 1 210 ? -57.102 34.022 39.558 1.00 50.72 210 SER A CA 1
ATOM 1644 C C . SER A 1 210 ? -56.621 33.587 38.169 1.00 50.72 210 SER A C 1
ATOM 1646 O O . SER A 1 210 ? -55.448 33.654 37.813 1.00 50.72 210 SER A O 1
ATOM 1648 N N . ALA A 1 211 ? -57.587 33.131 37.377 1.00 53.59 211 ALA A N 1
ATOM 1649 C CA . ALA A 1 211 ? -57.494 32.902 35.946 1.00 53.59 211 ALA A CA 1
ATOM 1650 C C . ALA A 1 211 ? -57.668 34.213 35.168 1.00 53.59 211 ALA A C 1
ATOM 1652 O O . ALA A 1 211 ? -58.510 35.022 35.550 1.00 53.59 211 ALA A O 1
ATOM 1653 N N . THR A 1 212 ? -56.952 34.390 34.051 1.00 45.47 212 THR A N 1
ATOM 1654 C CA . THR A 1 212 ? -57.284 35.235 32.870 1.00 45.47 212 THR A CA 1
ATOM 1655 C C . THR A 1 212 ? -56.045 35.286 31.961 1.00 45.47 212 THR A C 1
ATOM 1657 O O . THR A 1 212 ? -54.935 35.320 32.470 1.00 45.47 212 THR A O 1
ATOM 1660 N N . LEU A 1 213 ? -56.071 35.370 30.631 1.00 43.34 213 LEU A N 1
ATOM 1661 C CA . LEU A 1 213 ? -57.002 35.104 29.526 1.00 43.34 213 LEU A CA 1
ATOM 1662 C C . LEU A 1 213 ? -56.224 35.573 28.272 1.00 43.34 213 LEU A C 1
ATOM 1664 O O . LEU A 1 213 ? -55.628 36.639 28.352 1.00 43.34 213 LEU A O 1
ATOM 1668 N N . HIS A 1 214 ? -56.335 34.862 27.139 1.00 41.72 214 HIS A N 1
ATOM 1669 C CA . HIS A 1 214 ? -56.081 35.353 25.762 1.00 41.72 214 HIS A CA 1
ATOM 1670 C C . HIS A 1 214 ? -54.638 35.836 25.422 1.00 41.72 214 HIS A C 1
ATOM 1672 O O . HIS A 1 214 ? -53.958 36.473 26.204 1.00 41.72 214 HIS A O 1
ATOM 1678 N N . ASP A 1 215 ? -54.067 35.576 24.247 1.00 49.53 215 ASP A N 1
ATOM 1679 C CA . ASP A 1 215 ? -54.638 36.006 22.979 1.00 49.53 215 ASP A CA 1
ATOM 1680 C C . ASP A 1 215 ? -54.107 35.234 21.757 1.00 49.53 215 ASP A C 1
ATOM 1682 O O . ASP A 1 215 ? -53.022 34.655 21.718 1.00 49.53 215 ASP A O 1
ATOM 1686 N N . ARG A 1 216 ? -54.973 35.266 20.758 1.00 46.62 216 ARG A N 1
ATOM 1687 C CA . ARG A 1 216 ? -55.042 34.612 19.464 1.00 46.62 216 ARG A CA 1
ATOM 1688 C C . ARG A 1 216 ? -54.224 35.391 18.431 1.00 46.62 216 ARG A C 1
ATOM 1690 O O . ARG A 1 216 ? -54.373 36.602 18.322 1.00 46.62 216 ARG A O 1
ATOM 1697 N N . ARG A 1 217 ? -53.484 34.701 17.558 1.00 48.31 217 ARG A N 1
ATOM 1698 C CA . ARG A 1 217 ? -53.255 35.216 16.198 1.00 48.31 217 ARG A CA 1
ATOM 1699 C C . ARG A 1 217 ? -53.215 34.087 15.174 1.00 48.31 217 ARG A C 1
ATOM 1701 O O . ARG A 1 217 ? -52.207 33.418 14.982 1.00 48.31 217 ARG A O 1
ATOM 1708 N N . GLU A 1 218 ? -54.382 33.883 14.574 1.00 53.72 218 GLU A N 1
ATOM 1709 C CA . GLU A 1 218 ? -54.570 33.277 13.256 1.00 53.72 218 GLU A CA 1
ATOM 1710 C C . GLU A 1 218 ? -54.127 34.263 12.155 1.00 53.72 218 GLU A C 1
ATOM 1712 O O . GLU A 1 218 ? -53.892 35.435 12.452 1.00 53.72 218 GLU A O 1
ATOM 1717 N N . GLU A 1 219 ? -54.147 33.775 10.903 1.00 48.56 219 GLU A N 1
ATOM 1718 C CA . GLU A 1 219 ? -54.139 34.497 9.609 1.00 48.56 219 GLU A CA 1
ATOM 1719 C C . GLU A 1 219 ? -52.806 34.371 8.834 1.00 48.56 219 GLU A C 1
ATOM 1721 O O . GLU A 1 219 ? -51.757 34.725 9.359 1.00 48.56 219 GLU A O 1
ATOM 1726 N N . LYS A 1 220 ? -52.719 33.901 7.576 1.00 43.41 220 LYS A N 1
ATOM 1727 C CA . LYS A 1 220 ? -53.629 33.336 6.542 1.00 43.41 220 LYS A CA 1
ATOM 1728 C C . LYS A 1 220 ? -52.729 32.750 5.426 1.00 43.41 220 LYS A C 1
ATOM 1730 O O . LYS A 1 220 ? -51.581 33.171 5.314 1.00 43.41 220 LYS A O 1
ATOM 1735 N N . THR A 1 221 ? -53.124 31.657 4.759 1.00 41.81 221 THR A N 1
ATOM 1736 C CA . THR A 1 221 ? -53.580 31.562 3.335 1.00 41.81 221 THR A CA 1
ATOM 1737 C C . THR A 1 221 ? -52.805 32.432 2.337 1.00 41.81 221 THR A C 1
ATOM 1739 O O . THR A 1 221 ? -52.604 33.614 2.566 1.00 41.81 221 THR A O 1
ATOM 1742 N N . GLU A 1 222 ? -52.217 31.910 1.260 1.00 42.25 222 GLU A N 1
ATOM 1743 C CA . GLU A 1 222 ? -52.755 31.470 -0.055 1.00 42.25 222 GLU A CA 1
ATOM 1744 C C . GLU A 1 222 ? -51.542 31.666 -1.007 1.00 42.25 222 GLU A C 1
ATOM 1746 O O . GLU A 1 222 ? -50.674 32.477 -0.702 1.00 42.25 222 GLU A O 1
ATOM 1751 N N . GLY A 1 223 ? -51.303 31.046 -2.158 1.00 37.62 223 GLY A N 1
ATOM 1752 C CA . GLY A 1 223 ? -51.963 30.113 -3.063 1.00 37.62 223 GLY A CA 1
ATOM 1753 C C . GLY A 1 223 ? -50.861 29.656 -4.054 1.00 37.62 223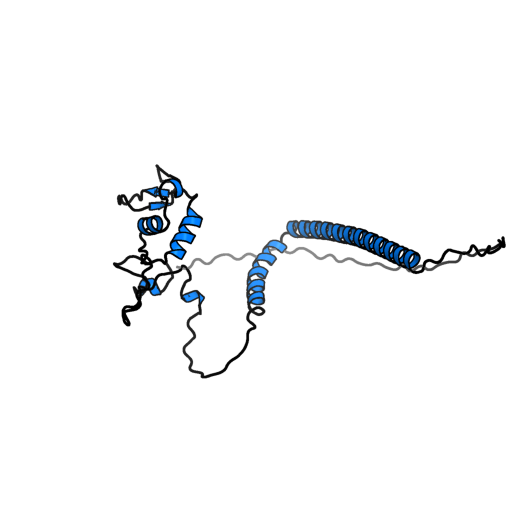 GLY A C 1
ATOM 1754 O O . GLY A 1 223 ? -49.816 30.290 -4.172 1.00 37.62 223 GLY A O 1
ATOM 1755 N N . SER A 1 224 ? -50.887 28.421 -4.551 1.00 48.06 224 SER A N 1
ATOM 1756 C CA . SER A 1 224 ? -51.424 28.044 -5.870 1.00 48.06 224 SER A CA 1
ATOM 1757 C C . SER A 1 224 ? -50.790 28.753 -7.081 1.00 48.06 224 SER A C 1
ATOM 1759 O O . SER A 1 224 ? -51.140 29.890 -7.352 1.00 48.06 224 SER A O 1
ATOM 1761 N N . GLU A 1 225 ? -49.965 28.023 -7.845 1.00 42.72 225 GLU A N 1
ATOM 1762 C CA . GLU A 1 225 ? -49.834 28.018 -9.325 1.00 42.72 225 GLU A CA 1
ATOM 1763 C C . GLU A 1 225 ? -48.743 26.970 -9.658 1.00 42.72 225 GLU A C 1
ATOM 1765 O O . GLU A 1 225 ? -47.611 27.090 -9.213 1.00 42.72 225 GLU A O 1
ATOM 1770 N N . SER A 1 226 ? -49.004 25.776 -10.202 1.00 47.97 226 SER A N 1
ATOM 1771 C CA . SER A 1 226 ? -49.607 25.395 -11.490 1.00 47.97 226 SER A CA 1
ATOM 1772 C C . SER A 1 226 ? -48.951 26.053 -12.707 1.00 47.97 226 SER A C 1
ATOM 1774 O O . SER A 1 226 ? -49.363 27.125 -13.131 1.00 47.97 226 SER A O 1
ATOM 1776 N N . SER A 1 227 ? -47.967 25.369 -13.306 1.00 42.53 227 SER A N 1
ATOM 1777 C CA . SER A 1 227 ? -47.626 25.419 -14.744 1.00 42.53 227 SER A CA 1
ATOM 1778 C C . SER A 1 227 ? -46.645 24.279 -15.058 1.00 42.53 227 SER A C 1
ATOM 1780 O O . SER A 1 227 ? -45.528 24.259 -14.565 1.00 42.53 227 SER A O 1
ATOM 1782 N N . ARG A 1 228 ? -47.134 23.165 -15.612 1.00 36.75 228 ARG A N 1
ATOM 1783 C CA . ARG A 1 228 ? -47.187 22.815 -17.050 1.00 36.75 228 ARG A CA 1
ATOM 1784 C C . ARG A 1 228 ? -45.897 22.188 -17.597 1.00 36.75 228 ARG A C 1
ATOM 1786 O O . ARG A 1 228 ? -44.835 22.791 -17.627 1.00 36.75 228 ARG A O 1
ATOM 1793 N N . CYS A 1 229 ? -46.084 20.969 -18.104 1.00 45.16 229 CYS A N 1
ATOM 1794 C CA . CYS A 1 229 ? -45.197 20.223 -18.990 1.00 45.16 229 CYS A CA 1
ATOM 1795 C C . CYS A 1 229 ? -44.770 21.021 -20.230 1.00 45.16 229 CYS A C 1
ATOM 1797 O O . CYS A 1 229 ? -45.604 21.693 -20.838 1.00 45.16 229 CYS A O 1
ATOM 1799 N N . SER A 1 230 ? -43.539 20.789 -20.694 1.00 40.97 230 SER A N 1
ATOM 1800 C CA . SER A 1 230 ? -43.196 20.656 -22.120 1.00 40.97 230 SER A CA 1
ATOM 1801 C C . SER A 1 230 ? -41.867 19.899 -22.283 1.00 40.97 230 SER A C 1
ATOM 1803 O O . SER A 1 230 ? -40.815 20.350 -21.850 1.00 40.97 230 SER A O 1
ATOM 1805 N N . SER A 1 231 ? -41.959 18.721 -22.895 1.00 45.09 231 SER A N 1
ATOM 1806 C CA . SER A 1 231 ? -40.904 17.990 -23.628 1.00 45.09 231 SER A CA 1
ATOM 1807 C C . SER A 1 231 ? -40.927 18.476 -25.104 1.00 45.09 231 SER A C 1
ATOM 1809 O O . SER A 1 231 ? -41.820 19.270 -25.411 1.00 45.09 231 SER A O 1
ATOM 1811 N N . PRO A 1 232 ? -40.198 17.935 -26.110 1.00 64.62 232 PRO A N 1
ATOM 1812 C CA . PRO A 1 232 ? -38.799 17.477 -26.285 1.00 64.62 232 PRO A CA 1
ATOM 1813 C C . PRO A 1 232 ? -38.098 18.160 -27.501 1.00 64.62 232 PRO A C 1
ATOM 1815 O O . PRO A 1 232 ? -38.781 18.663 -28.378 1.00 64.62 232 PRO A O 1
ATOM 1818 N N . TYR A 1 233 ? -36.766 18.062 -27.650 1.00 43.12 233 TYR A N 1
ATOM 1819 C CA . TYR A 1 233 ? -36.003 18.064 -28.937 1.00 43.12 233 TYR A CA 1
ATOM 1820 C C . TYR A 1 233 ? -34.571 17.578 -28.606 1.00 43.12 233 TYR A C 1
ATOM 1822 O O . TYR A 1 233 ? -33.928 18.175 -27.753 1.00 43.12 233 TYR A O 1
ATOM 1830 N N . ARG A 1 234 ? -34.063 16.396 -28.996 1.00 49.38 234 ARG A N 1
ATOM 1831 C CA . ARG A 1 234 ? -33.692 15.824 -30.314 1.00 49.38 234 ARG A CA 1
ATOM 1832 C C . ARG A 1 234 ? -32.698 16.680 -31.115 1.00 49.38 234 ARG A C 1
ATOM 1834 O O . ARG A 1 234 ? -33.128 17.570 -31.834 1.00 49.38 234 ARG A O 1
ATOM 1841 N N . MET A 1 235 ? -31.418 16.291 -31.117 1.00 50.06 235 MET A N 1
ATOM 1842 C CA . MET A 1 235 ? -30.639 16.166 -32.357 1.00 50.06 235 MET A CA 1
ATOM 1843 C C . MET A 1 235 ? -29.499 15.146 -32.239 1.00 50.06 235 MET A C 1
ATOM 1845 O O . MET A 1 235 ? -28.899 14.939 -31.191 1.00 50.06 235 MET A O 1
ATOM 1849 N N . THR A 1 236 ? -29.313 14.467 -33.361 1.00 51.59 236 THR A N 1
ATOM 1850 C CA . THR A 1 236 ? -28.479 13.311 -33.684 1.00 51.59 236 THR A CA 1
ATOM 1851 C C . THR A 1 236 ? -27.153 13.719 -34.329 1.00 51.59 236 THR A C 1
ATOM 1853 O O . THR A 1 236 ? -27.127 14.715 -35.039 1.00 51.59 236 THR A O 1
ATOM 1856 N N . ALA A 1 237 ? -26.159 12.830 -34.197 1.00 54.66 237 ALA A N 1
ATOM 1857 C CA . ALA A 1 237 ? -25.085 12.494 -35.148 1.00 54.66 237 ALA A CA 1
ATOM 1858 C C . ALA A 1 237 ? -24.047 13.559 -35.563 1.00 54.66 237 ALA A C 1
ATOM 1860 O O . ALA A 1 237 ? -24.383 14.559 -36.184 1.00 54.66 237 ALA A O 1
ATOM 1861 N N . MET A 1 238 ? -22.763 13.210 -35.395 1.00 53.31 238 MET A N 1
ATOM 1862 C CA . MET A 1 238 ? -21.784 13.241 -36.492 1.00 53.31 238 MET A CA 1
ATOM 1863 C C . MET A 1 238 ? -20.716 12.149 -36.305 1.00 53.31 238 MET A C 1
ATOM 1865 O O . MET A 1 238 ? -19.926 12.178 -35.366 1.00 53.31 238 MET A O 1
ATOM 1869 N N . GLU A 1 239 ? -20.745 11.185 -37.229 1.00 61.44 239 GLU A N 1
ATOM 1870 C CA . GLU A 1 239 ? -19.580 10.476 -37.771 1.00 61.44 239 GLU A CA 1
ATOM 1871 C C . GLU A 1 239 ? -18.593 11.472 -38.396 1.00 61.44 239 GLU A C 1
ATOM 1873 O O . GLU A 1 239 ? -19.010 12.498 -38.937 1.00 61.44 239 GLU A O 1
ATOM 1878 N N . GLY A 1 240 ? -17.301 11.136 -38.408 1.00 59.53 240 GLY A N 1
ATOM 1879 C CA . GLY A 1 240 ? -16.318 11.910 -39.160 1.00 59.53 240 GLY A CA 1
ATOM 1880 C C . GLY A 1 240 ? -14.889 11.373 -39.121 1.00 59.53 240 GLY A C 1
ATOM 1881 O O . GLY A 1 240 ? -14.085 11.918 -38.378 1.00 59.53 240 GLY A O 1
ATOM 1882 N N . SER A 1 241 ? -14.630 10.408 -40.019 1.00 59.56 241 SER A N 1
ATOM 1883 C CA . SER A 1 241 ? -13.352 10.031 -40.680 1.00 59.56 241 SER A CA 1
ATOM 1884 C C . SER A 1 241 ? -12.217 9.406 -39.868 1.00 59.56 241 SER A C 1
ATOM 1886 O O . SER A 1 241 ? -11.631 10.085 -39.003 1.00 59.56 241 SER A O 1
#

Foldseek 3Di:
DPAVCVVVCLQPDPNAGEAEQQLLVVVCVVQQQFKWAQDPVPDNLAIDGDDPPGPDIDGNVVVDVGSQSVCVNPRHHYDPPPVDPPPDDPPDPDRDHDHPDGPPVVDPPPPDDDDDDDDDDDDPPPPVVVVVCVVVVVVVVVVVVDVVVVVVVVVVVVVVVVVVVVVVVVVVVVVVVVVVVVVVVVCVVVVPPPPPPPPDDDDDDDDDDDDDDDDDDDDDDDDDDDDDDDDDDDDDDDDDD

Organism: Eimeria maxima (NCBI:txid5804)

Secondary structure (DSSP, 8-state):
---HHHHTTTTEETTEEBB-HHHHHHHHHHHTTSEEEE-TTS-TT-EEE--TT-S--EEHHHH-S-HHHHHHHTT-B------------TT--PPP-B-S--GGGG-S----------------TTHHHHHHHHHHHHHHHHHHTSHHHHHHHHHHHHHHHHHHHHHHHHHHHHHHHHHHHHHHHHHHHHT--------------------------------------------------

Radius of gyration: 38.69 Å; chains: 1; bounding box: 95×61×108 Å

InterPro domains:
  IPR053305 Folate-binding receptor-like [PTHR37390] (1-189)

pLDDT: mean 73.91, std 20.15, range [36.75, 98.06]

Sequence (241 aa):
MCEPRFGTGEYESKGKAVLCPELCEKWFNACKEEFVSASPSGSSSALTFCEDSSLICSRLSATLGDSISFCRQMGYEVPEDDGGVSLGSFGQSRPSCFNGVPTASFGAAPKRSEGSEGYRRRRDSQDDWQEWFRGIGLAVYEVLCRPEVWLLLLVLGFLLNQLVQQARDIMLTQMQEEKLQRRQQILQRYGVEEEEEEIETVPAADEKDSATLHDRREEKTEGSESSRCSSPYRMTAMEGS